Protein AF-A0A806KI22-F1 (afdb_monomer_lite)

pLDDT: mean 74.61, std 25.97, range [28.28, 98.88]

Secondary structure (DSSP, 8-state):
----PPPPBPTTT--B-SSS-SB-TTT--BTTS--HHHHHHHHHHHHS----HHHHSTTTT-----------------------------------PPPPPPPPPP---PPPP---------PPPPPPPPPS-------PPPP--TT--TT-EEEETTEEEEEEEEETTEEEEEESS---B--S-S--SGGGGSTTT-HHHHHIIIIIHHTS-HHHHTTB--EEEEEPPPTTT----EEEEEESSEEPPHHHHHHHH---STTTS--SSS--EE--TTHHHH--BSSSS-B--EEEEEE-SSSSSEEEEE-TTS-EEEEEEETT-SSPBP-EEEEE--

InterPro domains:
  IPR046240 Domain of unknown function DUF6273 [PF19789] (169-337)

Foldseek 3Di:
DPPDDPQDADPPPRHGCRPPDQARPPPRDGNVDDDCVVVVVVVVVVVPPDDDPPPVVVVPPDDDDDDDDDDDDDDDDDDDDDDDDDDDDDDDDDDDDDDDDDDDDDDDDDDDDDDDDDDDDDDDDDDDDDDPDDDDDPPDFDDWDLDDDQQDWTDAQNFIWGFQDAPPSKTKTWGQAFADWDFQAPDQFQVCLAQVNTPVQCCCQDVVLVSGDPVRNVFQDWDFDDAQAQLPQRHGHHPIDTGSKFFAYPVSCCVRQHPPPCSNVPPPDPAQKADDPSQVSQFHHNPPPFTAKEFHNYDANDPTNFGWIQGNSSIGRRNGDRSRDTGYTYIMITMGND

Sequence (338 aa):
MDSDKPTPLCKNCSAGLGGPKVICPKCGYDNAKEPLALVMQIAVALATGVGTIALVLLMLGWSPWPSGGDGPAIAGTPTDTPTDAPSDAPTSNPPTQPTPTPTRPTDNTTPPTDDTTPPTGDPTPTPPTADPSTTPPTGDPTPPPKTAKVGDIIQFGGHNWLVLDVQGGKMLIVTEKLLEARRFTNSQREDMSTWERSGVRRYLNGDFYDSFSEADKARIAETLVTTADNPWSGKSGSPDTTDKIFLLSLEEVVRYFGDSGQLNNRPSSDTWAISDQYNEARMADDGSENSFDWWLRSPSCLSGASAAVVSFNGAINLQGFHASIDGCYIRPALWLDP

Organism: NCBI:txid1181531

Radius of gyration: 33.62 Å; chains: 1; bounding box: 100×109×48 Å

Structure (mmCIF, N/CA/C/O backbone):
data_AF-A0A806KI22-F1
#
_entry.id   AF-A0A806KI22-F1
#
loop_
_atom_site.group_PDB
_atom_site.id
_atom_site.type_symbol
_atom_site.label_atom_id
_atom_site.label_alt_id
_atom_site.label_comp_id
_atom_site.label_asym_id
_atom_site.label_entity_id
_atom_site.label_seq_id
_atom_site.pdbx_PDB_ins_code
_atom_site.Cartn_x
_atom_site.Cartn_y
_atom_site.Cartn_z
_atom_site.occupancy
_atom_site.B_iso_or_equiv
_atom_site.auth_seq_id
_atom_site.auth_comp_id
_atom_site.auth_asym_id
_atom_site.auth_atom_id
_atom_site.pdbx_PDB_model_num
ATOM 1 N N . MET A 1 1 ? 28.583 -49.041 -21.714 1.00 42.69 1 MET A N 1
ATOM 2 C CA . MET A 1 1 ? 27.874 -49.626 -20.561 1.00 42.69 1 MET A CA 1
ATOM 3 C C . MET A 1 1 ? 27.702 -48.499 -19.561 1.00 42.69 1 MET A C 1
ATOM 5 O O . MET A 1 1 ? 28.585 -48.291 -18.749 1.00 42.69 1 MET A O 1
ATOM 9 N N . ASP A 1 2 ? 26.648 -47.696 -19.713 1.00 50.53 2 ASP A N 1
ATOM 10 C CA . ASP A 1 2 ? 26.298 -46.659 -18.733 1.00 50.53 2 ASP A CA 1
ATOM 11 C C . ASP A 1 2 ? 25.266 -47.274 -17.795 1.00 50.53 2 ASP A C 1
ATOM 13 O O . ASP A 1 2 ? 24.076 -47.355 -18.097 1.00 50.53 2 ASP A O 1
ATOM 17 N N . SER A 1 3 ? 25.739 -47.842 -16.698 1.00 52.16 3 SER A N 1
ATOM 18 C CA . SER A 1 3 ? 24.891 -48.454 -15.682 1.00 52.16 3 SER A CA 1
ATOM 19 C C . SER A 1 3 ? 25.508 -48.126 -14.339 1.00 52.16 3 SER A C 1
ATOM 21 O O . SER A 1 3 ? 26.356 -48.868 -13.872 1.00 52.16 3 SER A O 1
ATOM 23 N N . ASP A 1 4 ? 25.176 -46.932 -13.839 1.00 58.19 4 ASP A N 1
ATOM 24 C CA . ASP A 1 4 ? 24.981 -46.626 -12.411 1.00 58.19 4 ASP A CA 1
ATOM 25 C C . ASP A 1 4 ? 24.791 -45.113 -12.196 1.00 58.19 4 ASP A C 1
ATOM 27 O O . ASP A 1 4 ? 25.467 -44.473 -11.392 1.00 58.19 4 ASP A O 1
ATOM 31 N N . LYS A 1 5 ? 23.835 -44.493 -12.908 1.00 62.69 5 LYS A N 1
ATOM 32 C CA . LYS A 1 5 ? 23.268 -43.233 -12.405 1.00 62.69 5 LYS A CA 1
ATOM 33 C C . LYS A 1 5 ? 22.120 -43.573 -11.454 1.00 62.69 5 LYS A C 1
ATOM 35 O O . LYS A 1 5 ? 21.191 -44.263 -11.884 1.00 62.69 5 LYS A O 1
ATOM 40 N N . PRO A 1 6 ? 22.155 -43.099 -10.194 1.00 66.25 6 PRO A N 1
ATOM 41 C CA . PRO A 1 6 ? 21.066 -43.308 -9.252 1.00 66.25 6 PRO A CA 1
ATOM 42 C C . PRO A 1 6 ? 19.750 -42.847 -9.873 1.00 66.25 6 PRO A C 1
ATOM 44 O O . PRO A 1 6 ? 19.658 -41.738 -10.405 1.00 66.25 6 PRO A O 1
ATOM 47 N N . THR A 1 7 ? 18.730 -43.704 -9.832 1.00 75.44 7 THR A N 1
ATOM 48 C CA . THR A 1 7 ? 17.401 -43.313 -10.309 1.00 75.44 7 THR A CA 1
ATOM 49 C C . THR A 1 7 ? 16.857 -42.241 -9.364 1.00 75.44 7 THR A C 1
ATOM 51 O O . THR A 1 7 ? 16.807 -42.489 -8.158 1.00 75.44 7 THR A O 1
ATOM 54 N N . PRO A 1 8 ? 16.446 -41.063 -9.863 1.00 79.94 8 PRO A N 1
ATOM 55 C CA . PRO A 1 8 ? 15.919 -40.013 -9.003 1.00 79.94 8 PRO A CA 1
ATOM 56 C C . PRO A 1 8 ? 14.657 -40.501 -8.276 1.00 79.94 8 PRO A C 1
ATOM 58 O O . PRO A 1 8 ? 13.799 -41.170 -8.864 1.00 79.94 8 PRO A O 1
ATOM 61 N N . LEU A 1 9 ? 14.566 -40.185 -6.983 1.00 86.81 9 LEU A N 1
ATOM 62 C CA . LEU A 1 9 ? 13.455 -40.560 -6.108 1.00 86.81 9 LEU A CA 1
ATOM 63 C C . LEU A 1 9 ? 12.501 -39.380 -5.914 1.00 86.81 9 LEU A C 1
ATOM 65 O O . LEU A 1 9 ? 12.910 -38.221 -5.906 1.00 86.81 9 LEU A O 1
ATOM 69 N N . CYS A 1 10 ? 11.219 -39.680 -5.721 1.00 82.94 10 CYS A N 1
ATOM 70 C CA . CYS A 1 10 ? 10.222 -38.681 -5.362 1.00 82.94 10 CYS A CA 1
ATOM 71 C C . CYS A 1 10 ? 10.487 -38.104 -3.962 1.00 82.94 10 CYS A C 1
ATOM 73 O O . CYS A 1 10 ? 10.521 -38.862 -2.994 1.00 82.94 10 CYS A O 1
ATOM 75 N N . LYS A 1 11 ? 10.548 -36.771 -3.839 1.00 84.56 11 LYS A N 1
ATOM 76 C CA . LYS A 1 11 ? 10.756 -36.046 -2.570 1.00 84.56 11 LYS A CA 1
ATOM 77 C C . LYS A 1 11 ? 9.647 -36.270 -1.521 1.00 84.56 11 LYS A C 1
ATOM 79 O O . LYS A 1 11 ? 9.891 -36.042 -0.346 1.00 84.56 11 LYS A O 1
ATOM 84 N N . ASN A 1 12 ? 8.449 -36.713 -1.920 1.00 85.56 12 ASN A N 1
ATOM 85 C CA . ASN A 1 12 ? 7.313 -36.923 -1.007 1.00 85.56 12 ASN A CA 1
ATOM 86 C C . ASN A 1 12 ? 7.125 -38.388 -0.567 1.00 85.56 12 ASN A C 1
ATOM 88 O O . ASN A 1 12 ? 6.812 -38.655 0.585 1.00 85.56 12 ASN A O 1
ATOM 92 N N . CYS A 1 13 ? 7.287 -39.359 -1.475 1.00 87.50 13 CYS A N 1
ATOM 93 C CA . CYS A 1 13 ? 6.981 -40.773 -1.182 1.00 87.50 13 CYS A CA 1
ATOM 94 C C . CYS A 1 13 ? 8.132 -41.751 -1.456 1.00 87.50 13 CYS A C 1
ATOM 96 O O . CYS A 1 13 ? 7.930 -42.965 -1.390 1.00 87.50 13 CYS A O 1
ATOM 98 N N . SER A 1 14 ? 9.307 -41.237 -1.827 1.00 88.19 14 SER A N 1
ATOM 99 C CA . SER A 1 14 ? 10.532 -42.001 -2.102 1.00 88.19 14 SER A CA 1
ATOM 100 C C . SER A 1 14 ? 10.423 -43.050 -3.216 1.00 88.19 14 SER A C 1
ATOM 102 O O . SER A 1 14 ? 11.305 -43.889 -3.370 1.00 88.19 14 SER A O 1
ATOM 104 N N . ALA A 1 15 ? 9.362 -43.019 -4.029 1.00 87.06 15 ALA A N 1
ATOM 105 C CA . ALA A 1 15 ? 9.229 -43.891 -5.193 1.00 87.06 15 ALA A CA 1
ATOM 106 C C . ALA A 1 15 ? 10.199 -43.478 -6.313 1.00 87.06 15 ALA A C 1
ATOM 108 O O . ALA A 1 15 ? 10.398 -42.285 -6.550 1.00 87.06 15 ALA A O 1
ATOM 109 N N . GLY A 1 16 ? 10.759 -44.454 -7.033 1.00 85.50 16 GLY A N 1
ATOM 110 C CA . GLY A 1 16 ? 11.626 -44.198 -8.186 1.00 85.50 16 GLY A CA 1
ATOM 111 C C . GLY A 1 16 ? 10.872 -43.544 -9.346 1.00 85.50 16 GLY A C 1
ATOM 112 O O . GLY A 1 16 ? 9.790 -43.993 -9.725 1.00 85.50 16 GLY A O 1
ATOM 113 N N . LEU A 1 17 ? 11.443 -42.484 -9.920 1.00 80.88 17 LEU A N 1
ATOM 114 C CA . LEU A 1 17 ? 10.814 -41.689 -10.983 1.00 80.88 17 LEU A CA 1
ATOM 115 C C . LEU A 1 17 ? 11.062 -42.249 -12.395 1.00 80.88 17 LEU A C 1
ATOM 117 O O . LEU A 1 17 ? 10.421 -41.814 -13.351 1.00 80.88 17 LEU A O 1
ATOM 121 N N . GLY A 1 18 ? 11.948 -43.243 -12.533 1.00 75.06 18 GLY A N 1
ATOM 122 C CA . GLY A 1 18 ? 12.185 -43.961 -13.791 1.00 75.06 18 GLY A CA 1
ATOM 123 C C . GLY A 1 18 ? 12.717 -43.083 -14.932 1.00 75.06 18 GLY A C 1
ATOM 124 O O . GLY A 1 18 ? 12.420 -43.355 -16.092 1.00 75.06 18 GLY A O 1
ATOM 125 N N . GLY A 1 19 ? 13.441 -42.005 -14.611 1.00 72.69 19 GLY A N 1
ATOM 126 C CA . GLY A 1 19 ? 13.968 -41.029 -15.572 1.00 72.69 19 GLY A CA 1
ATOM 127 C C . GLY A 1 19 ? 13.858 -39.588 -15.053 1.00 72.69 19 GLY A C 1
ATOM 128 O O . GLY A 1 19 ? 13.569 -39.395 -13.872 1.00 72.69 19 GLY A O 1
ATOM 129 N N . PRO A 1 20 ? 14.042 -38.562 -15.906 1.00 69.44 20 PRO A N 1
ATOM 130 C CA . PRO A 1 20 ? 13.980 -37.143 -15.530 1.00 69.44 20 PRO A CA 1
ATOM 131 C C . PRO A 1 20 ? 12.534 -36.646 -15.338 1.00 69.44 20 PRO A C 1
ATOM 133 O O . PRO A 1 20 ? 12.183 -35.533 -15.724 1.00 69.44 20 PRO A O 1
ATOM 136 N N . LYS A 1 21 ? 11.647 -37.491 -14.801 1.00 72.94 21 LYS A N 1
ATOM 137 C CA . LYS A 1 21 ? 10.250 -37.121 -14.580 1.00 72.94 21 LYS A CA 1
ATOM 138 C C . LYS A 1 21 ? 10.147 -36.200 -13.379 1.00 72.94 21 LYS A C 1
ATOM 140 O O . LYS A 1 21 ? 10.662 -36.500 -12.308 1.00 72.94 21 LYS A O 1
ATOM 145 N N . VAL A 1 22 ? 9.415 -35.114 -13.569 1.00 76.56 22 VAL A N 1
ATOM 146 C CA . VAL A 1 22 ? 9.192 -34.112 -12.533 1.00 76.56 22 VAL A CA 1
ATOM 147 C C . VAL A 1 22 ? 7.986 -34.490 -11.667 1.00 76.56 22 VAL A C 1
ATOM 149 O O . VAL A 1 22 ? 8.046 -34.402 -10.447 1.00 76.56 22 VAL A O 1
ATOM 152 N N . ILE A 1 23 ? 6.921 -35.028 -12.264 1.00 85.81 23 ILE A N 1
ATOM 153 C CA . ILE A 1 23 ? 5.712 -35.445 -11.539 1.00 85.81 23 ILE A CA 1
ATOM 154 C C . ILE A 1 23 ? 5.813 -36.929 -11.168 1.00 85.81 23 ILE A C 1
ATOM 156 O O . ILE A 1 23 ? 6.063 -37.785 -12.022 1.00 85.81 23 ILE A O 1
ATOM 160 N N . CYS A 1 24 ? 5.606 -37.248 -9.890 1.00 84.06 24 CYS A N 1
ATOM 161 C CA . CYS A 1 24 ? 5.647 -38.616 -9.393 1.00 84.06 24 CYS A CA 1
ATOM 162 C C . CYS A 1 24 ? 4.439 -39.425 -9.897 1.00 84.06 24 CYS A C 1
ATOM 164 O O . CYS A 1 24 ? 3.304 -39.076 -9.574 1.00 84.06 24 CYS A O 1
ATOM 166 N N . PRO A 1 25 ? 4.643 -40.562 -10.586 1.00 81.50 25 PRO A N 1
ATOM 167 C CA . PRO A 1 25 ? 3.538 -41.382 -11.082 1.00 81.50 25 PRO A CA 1
ATOM 168 C C . PRO A 1 25 ? 2.782 -42.125 -9.970 1.00 81.50 25 PRO A C 1
ATOM 170 O O . PRO A 1 25 ? 1.683 -42.611 -10.207 1.00 81.50 25 PRO A O 1
ATOM 173 N N . LYS A 1 26 ? 3.361 -42.237 -8.765 1.00 86.75 26 LYS A N 1
ATOM 174 C CA . LYS A 1 26 ? 2.748 -42.947 -7.634 1.00 86.75 26 LYS A CA 1
ATOM 175 C C . LYS A 1 26 ? 1.824 -42.056 -6.802 1.00 86.75 26 LYS A C 1
ATOM 177 O O . LYS A 1 26 ? 0.779 -42.521 -6.369 1.00 86.75 26 LYS A O 1
ATOM 182 N N . CYS A 1 27 ? 2.220 -40.809 -6.541 1.00 85.56 27 CYS A N 1
ATOM 183 C CA . CYS A 1 27 ? 1.479 -39.909 -5.647 1.00 85.56 27 CYS A CA 1
ATOM 184 C C . CYS A 1 27 ? 1.114 -38.552 -6.265 1.00 85.56 27 CYS A C 1
ATOM 186 O O . CYS A 1 27 ? 0.545 -37.716 -5.575 1.00 85.56 27 CYS A O 1
ATOM 188 N N . GLY A 1 28 ? 1.466 -38.299 -7.530 1.00 83.12 28 GLY A N 1
ATOM 189 C CA . GLY A 1 28 ? 1.173 -37.038 -8.222 1.00 83.12 28 GLY A CA 1
ATOM 190 C C . GLY A 1 28 ? 2.021 -35.839 -7.782 1.00 83.12 28 GLY A C 1
ATOM 191 O O . GLY A 1 28 ? 1.821 -34.743 -8.291 1.00 83.12 28 GLY A O 1
ATOM 192 N N . TYR A 1 29 ? 2.973 -36.024 -6.860 1.00 79.69 29 TYR A N 1
ATOM 193 C CA . TYR A 1 29 ? 3.818 -34.944 -6.346 1.00 79.69 29 TYR A CA 1
ATOM 194 C C . TYR A 1 29 ? 4.756 -34.376 -7.423 1.00 79.69 29 TYR A C 1
ATOM 196 O O . TYR A 1 29 ? 5.505 -35.130 -8.050 1.00 79.69 29 TYR A O 1
ATOM 204 N N . ASP A 1 30 ? 4.742 -33.056 -7.597 1.00 85.94 30 ASP A N 1
ATOM 205 C CA . ASP A 1 30 ? 5.614 -32.321 -8.516 1.00 85.94 30 ASP A CA 1
ATOM 206 C C . ASP A 1 30 ? 6.966 -32.006 -7.853 1.00 85.94 30 ASP A C 1
ATOM 208 O O . ASP A 1 30 ? 7.065 -31.167 -6.962 1.00 85.94 30 ASP A O 1
ATOM 212 N N . ASN A 1 31 ? 8.026 -32.688 -8.285 1.00 77.75 31 ASN A N 1
ATOM 213 C CA . ASN A 1 31 ? 9.376 -32.567 -7.735 1.00 77.75 31 ASN A CA 1
ATOM 214 C C . ASN A 1 31 ? 10.113 -31.287 -8.171 1.00 77.75 31 ASN A C 1
ATOM 216 O O . ASN A 1 31 ? 11.174 -31.016 -7.606 1.00 77.75 31 ASN A O 1
ATOM 220 N N . ALA A 1 32 ? 9.576 -30.505 -9.121 1.00 78.00 32 ALA A N 1
ATOM 221 C CA . ALA A 1 32 ? 10.085 -29.163 -9.437 1.00 78.00 32 ALA A CA 1
ATOM 222 C C . ALA A 1 32 ? 9.531 -28.090 -8.499 1.00 78.00 32 ALA A C 1
ATOM 224 O O . ALA A 1 32 ? 10.100 -27.005 -8.412 1.00 78.00 32 ALA A O 1
ATOM 225 N N . LYS A 1 33 ? 8.444 -28.382 -7.781 1.00 67.50 33 LYS A N 1
ATOM 226 C CA . LYS A 1 33 ? 7.914 -27.492 -6.754 1.00 67.50 33 LYS A CA 1
ATOM 227 C C . LYS A 1 33 ? 8.626 -27.817 -5.443 1.00 67.50 33 LYS A C 1
ATOM 229 O O . LYS A 1 33 ? 8.409 -28.870 -4.839 1.00 67.50 33 LYS A O 1
ATOM 234 N N . GLU A 1 34 ? 9.540 -26.942 -5.034 1.00 57.12 34 GLU A N 1
ATOM 235 C CA . GLU A 1 34 ? 10.112 -26.961 -3.684 1.00 57.12 34 GLU A CA 1
ATOM 236 C C . GLU A 1 34 ? 8.954 -26.910 -2.666 1.00 57.12 34 GLU A C 1
ATOM 238 O O . GLU A 1 34 ? 8.121 -26.000 -2.737 1.00 57.12 34 GLU A O 1
ATOM 243 N N . PRO A 1 35 ? 8.825 -27.881 -1.743 1.00 50.41 35 PRO A N 1
ATOM 244 C CA . PRO A 1 35 ? 7.756 -27.838 -0.764 1.00 50.41 35 PRO A CA 1
ATOM 245 C C . PRO A 1 35 ? 8.099 -26.786 0.294 1.00 50.41 35 PRO A C 1
ATOM 247 O O . PRO A 1 35 ? 9.045 -26.959 1.065 1.00 50.41 35 PRO A O 1
ATOM 250 N N . LEU A 1 36 ? 7.266 -25.744 0.403 1.00 51.38 36 LEU A N 1
ATOM 251 C CA . LEU A 1 36 ? 7.277 -24.757 1.499 1.00 51.38 36 LEU A CA 1
ATOM 252 C C . LEU A 1 36 ? 7.360 -25.395 2.907 1.00 51.38 36 LEU A C 1
ATOM 254 O O . LEU A 1 36 ? 7.752 -24.737 3.868 1.00 51.38 36 LEU A O 1
ATOM 258 N N . ALA A 1 37 ? 7.022 -26.681 3.039 1.00 46.62 37 ALA A N 1
ATOM 259 C CA . ALA A 1 37 ? 7.081 -27.435 4.285 1.00 46.62 37 ALA A CA 1
ATOM 260 C C . ALA A 1 37 ? 8.497 -27.553 4.888 1.00 46.62 37 ALA A C 1
ATOM 262 O O . ALA A 1 37 ? 8.616 -27.619 6.111 1.00 46.62 37 ALA A O 1
ATOM 263 N N . LEU A 1 38 ? 9.568 -27.544 4.081 1.00 42.34 38 LEU A N 1
ATOM 264 C CA . LEU A 1 38 ? 10.939 -27.648 4.609 1.00 42.34 38 LEU A CA 1
ATOM 265 C C . LEU A 1 38 ? 11.422 -26.321 5.219 1.00 42.34 38 LEU A C 1
ATOM 267 O O . LEU A 1 38 ? 12.058 -26.316 6.272 1.00 42.34 38 LEU A O 1
ATOM 271 N N . VAL A 1 39 ? 11.043 -25.193 4.610 1.00 47.97 39 VAL A N 1
ATOM 272 C CA . VAL A 1 39 ? 11.327 -23.844 5.133 1.00 47.97 39 VAL A CA 1
ATOM 273 C C . VAL A 1 39 ? 10.611 -23.627 6.473 1.00 47.97 39 VAL A C 1
ATOM 275 O O . VAL A 1 39 ? 11.162 -23.022 7.391 1.00 47.97 39 VAL A O 1
ATOM 278 N N . MET A 1 40 ? 9.419 -24.211 6.633 1.00 43.25 40 MET A N 1
ATOM 279 C CA . MET A 1 40 ? 8.633 -24.106 7.863 1.00 43.25 40 MET A CA 1
ATOM 280 C C . MET A 1 40 ? 9.240 -24.887 9.041 1.00 43.25 40 MET A C 1
ATOM 282 O O . MET A 1 40 ? 9.202 -24.404 10.170 1.00 43.25 40 MET A O 1
ATOM 286 N N . GLN A 1 41 ? 9.857 -26.052 8.808 1.00 41.62 41 GLN A N 1
ATOM 287 C CA . GLN A 1 41 ? 10.518 -26.807 9.887 1.00 41.62 41 GLN A CA 1
ATOM 288 C C . GLN A 1 41 ? 11.796 -26.122 10.392 1.00 41.62 41 GLN A C 1
ATOM 290 O O . GLN A 1 41 ? 12.092 -26.183 11.585 1.00 41.62 41 GLN A O 1
ATOM 295 N N . ILE A 1 42 ? 12.513 -25.411 9.514 1.00 42.38 42 ILE A N 1
ATOM 296 C CA . ILE A 1 42 ? 13.686 -24.611 9.892 1.00 42.38 42 ILE A CA 1
ATOM 297 C C . ILE A 1 42 ? 13.259 -23.396 10.733 1.00 42.38 42 ILE A C 1
ATOM 299 O O . ILE A 1 42 ? 13.885 -23.106 11.751 1.00 42.38 42 ILE A O 1
ATOM 303 N N . ALA A 1 43 ? 12.151 -22.737 10.377 1.00 44.38 43 ALA A N 1
ATOM 304 C CA . ALA A 1 43 ? 11.616 -21.610 11.144 1.00 44.38 43 ALA A CA 1
ATOM 305 C C . ALA A 1 43 ? 11.116 -22.019 12.546 1.00 44.38 43 ALA A C 1
ATOM 307 O O . ALA A 1 43 ? 11.354 -21.305 13.519 1.00 44.38 43 ALA A O 1
ATOM 308 N N . VAL A 1 44 ? 10.486 -23.195 12.679 1.00 42.62 44 VAL A N 1
ATOM 309 C CA . VAL A 1 44 ? 10.011 -23.711 13.979 1.00 42.62 44 VAL A CA 1
ATOM 310 C C . VAL A 1 44 ? 11.175 -24.088 14.903 1.00 42.62 44 VAL A C 1
ATOM 312 O O . VAL A 1 44 ? 11.126 -23.780 16.092 1.00 42.62 44 VAL A O 1
ATOM 315 N N . ALA A 1 45 ? 12.254 -24.677 14.376 1.00 40.53 45 ALA A N 1
ATOM 316 C CA . ALA A 1 45 ? 13.431 -25.024 15.177 1.00 40.53 45 ALA A CA 1
ATOM 317 C C . ALA A 1 45 ? 14.185 -23.788 15.714 1.00 40.53 45 ALA A C 1
ATOM 319 O O . ALA A 1 45 ? 14.742 -23.836 16.812 1.00 40.53 45 ALA A O 1
ATOM 320 N N . LEU A 1 46 ? 14.166 -22.671 14.976 1.00 48.38 46 LEU A N 1
ATOM 321 C CA . LEU A 1 46 ? 14.755 -21.397 15.408 1.00 48.38 46 LEU A CA 1
ATOM 322 C C . LEU A 1 46 ? 13.898 -20.671 16.460 1.00 48.38 46 LEU A C 1
ATOM 324 O O . LEU A 1 46 ? 14.443 -19.947 17.289 1.00 48.38 46 LEU A O 1
ATOM 328 N N . ALA A 1 47 ? 12.582 -20.905 16.479 1.00 44.28 47 ALA A N 1
ATOM 329 C CA . ALA A 1 47 ? 11.659 -20.252 17.408 1.00 44.28 47 ALA A CA 1
ATOM 330 C C . ALA A 1 47 ? 11.596 -20.905 18.804 1.00 44.28 47 ALA A C 1
ATOM 332 O O . ALA A 1 47 ? 11.216 -20.238 19.764 1.00 44.28 47 ALA A O 1
ATOM 333 N N . THR A 1 48 ? 11.964 -22.185 18.955 1.00 44.69 48 THR A N 1
ATOM 334 C CA . THR A 1 48 ? 11.804 -22.898 20.240 1.00 44.69 48 THR A CA 1
ATOM 335 C C . THR A 1 48 ? 13.062 -22.999 21.098 1.00 44.69 48 THR A C 1
ATOM 337 O O . THR A 1 48 ? 12.964 -23.471 22.225 1.00 44.69 48 THR A O 1
ATOM 340 N N . GLY A 1 49 ? 14.236 -22.568 20.622 1.00 47.81 49 GLY A N 1
ATOM 341 C CA . GLY A 1 49 ? 15.428 -22.436 21.474 1.00 47.81 49 GLY A CA 1
ATOM 342 C C . GLY A 1 49 ? 15.825 -23.700 22.254 1.00 47.81 49 GLY A C 1
ATOM 343 O O . GLY A 1 49 ? 16.353 -23.591 23.359 1.00 47.81 49 GLY A O 1
ATOM 344 N N . VAL A 1 50 ? 15.577 -24.900 21.715 1.00 42.03 50 VAL A N 1
ATOM 345 C CA . VAL A 1 50 ? 16.013 -26.161 22.337 1.00 42.03 50 VAL A CA 1
ATOM 346 C C . VAL A 1 50 ? 17.129 -26.752 21.489 1.00 42.03 50 VAL A C 1
ATOM 348 O O . VAL A 1 50 ? 16.950 -27.057 20.312 1.00 42.03 50 VAL A O 1
ATOM 351 N N . GLY A 1 51 ? 18.314 -26.835 22.089 1.00 49.41 51 GLY A N 1
ATOM 352 C CA . GLY A 1 51 ? 19.562 -27.129 21.404 1.00 49.41 51 GLY A CA 1
ATOM 353 C C . GLY A 1 51 ? 19.544 -28.424 20.599 1.00 49.41 51 GLY A C 1
ATOM 354 O O . GLY A 1 51 ? 19.217 -29.478 21.121 1.00 49.41 51 GLY A O 1
ATOM 355 N N . THR A 1 52 ? 19.988 -28.338 19.348 1.00 43.56 52 THR A N 1
ATOM 356 C CA . THR A 1 52 ? 20.803 -29.361 18.672 1.00 43.56 52 THR A CA 1
ATOM 357 C C . THR A 1 52 ? 21.457 -28.749 17.426 1.00 43.56 52 THR A C 1
ATOM 359 O O . THR A 1 52 ? 21.169 -29.106 16.289 1.00 43.56 52 THR A O 1
ATOM 362 N N . ILE A 1 53 ? 22.444 -27.869 17.633 1.00 41.25 53 ILE A N 1
ATOM 363 C CA . ILE A 1 53 ? 23.410 -27.500 16.571 1.00 41.25 53 ILE A CA 1
ATOM 364 C C . ILE A 1 53 ? 24.184 -28.749 16.069 1.00 41.25 53 ILE A C 1
ATOM 366 O O . ILE A 1 53 ? 24.762 -28.746 14.987 1.00 41.25 53 ILE A O 1
ATOM 370 N N . ALA A 1 54 ? 24.114 -29.872 16.792 1.00 38.72 54 ALA A N 1
ATOM 371 C CA . ALA A 1 54 ? 24.753 -31.134 16.430 1.00 38.72 54 ALA A CA 1
ATOM 372 C C . ALA A 1 54 ? 24.021 -31.981 15.361 1.00 38.72 54 ALA A C 1
ATOM 374 O O . ALA A 1 54 ? 24.638 -32.905 14.837 1.00 38.72 54 ALA A O 1
ATOM 375 N N . LEU A 1 55 ? 22.759 -31.699 14.994 1.00 39.97 55 LEU A N 1
ATOM 376 C CA . LEU A 1 55 ? 22.052 -32.498 13.969 1.00 39.97 55 LEU A CA 1
ATOM 377 C C . LEU A 1 55 ? 22.137 -31.898 12.551 1.00 39.97 55 LEU A C 1
ATOM 379 O O . LEU A 1 55 ? 21.969 -32.612 11.566 1.00 39.97 55 LEU A O 1
ATOM 383 N N . VAL A 1 56 ? 22.459 -30.607 12.426 1.00 43.06 56 VAL A N 1
ATOM 384 C CA . VAL A 1 56 ? 22.531 -29.906 11.127 1.00 43.06 56 VAL A CA 1
ATOM 385 C C . VAL A 1 56 ? 23.868 -30.148 10.408 1.00 43.06 56 VAL A C 1
ATOM 387 O O . VAL A 1 56 ? 23.923 -30.134 9.181 1.00 43.06 56 VAL A O 1
ATOM 390 N N . LEU A 1 57 ? 24.940 -30.475 11.137 1.00 37.34 57 LEU A N 1
ATOM 391 C CA . LEU A 1 57 ? 26.269 -30.707 10.549 1.00 37.34 57 LEU A CA 1
ATOM 392 C C . LEU A 1 57 ? 26.484 -32.129 9.993 1.00 37.34 57 LEU A C 1
ATOM 394 O O . LEU A 1 57 ? 27.379 -32.330 9.179 1.00 37.34 57 LEU A O 1
ATOM 398 N N . LEU A 1 58 ? 25.639 -33.107 10.344 1.00 38.72 58 LEU A N 1
ATOM 399 C CA . LEU A 1 58 ? 25.717 -34.474 9.797 1.00 38.72 58 LEU A CA 1
ATOM 400 C C . LEU A 1 58 ? 24.995 -34.645 8.447 1.00 38.72 58 LEU A C 1
ATOM 402 O O . LEU A 1 58 ? 25.248 -35.619 7.744 1.00 38.72 58 LEU A O 1
ATOM 406 N N . MET A 1 59 ? 24.146 -33.693 8.048 1.00 40.81 59 MET A N 1
ATOM 407 C CA . MET A 1 59 ? 23.388 -33.739 6.784 1.00 40.81 59 MET A CA 1
ATOM 408 C C . MET A 1 59 ? 24.089 -33.028 5.611 1.00 40.81 59 MET A C 1
ATOM 410 O O . MET A 1 59 ? 23.631 -33.139 4.478 1.00 40.81 59 MET A O 1
ATOM 414 N N . LEU A 1 60 ? 25.202 -32.324 5.854 1.00 41.91 60 LEU A N 1
ATOM 415 C CA . LEU A 1 60 ? 25.963 -31.593 4.824 1.00 41.91 60 LEU A CA 1
ATOM 416 C C . LEU A 1 60 ? 27.355 -32.183 4.532 1.00 41.91 60 LEU A C 1
ATOM 418 O O . LEU A 1 60 ? 28.143 -31.577 3.813 1.00 41.91 60 LEU A O 1
ATOM 422 N N . GLY A 1 61 ? 27.663 -33.382 5.037 1.00 36.25 61 GLY A N 1
ATOM 423 C CA . GLY A 1 61 ? 28.822 -34.161 4.584 1.00 36.25 61 GLY A CA 1
ATOM 424 C C . GLY A 1 61 ? 30.203 -33.553 4.863 1.00 36.25 61 GLY A C 1
ATOM 425 O O . GLY A 1 61 ? 31.176 -33.967 4.238 1.00 36.25 61 GLY A O 1
ATOM 426 N N . TRP A 1 62 ? 30.324 -32.600 5.787 1.00 32.00 62 TRP A N 1
ATOM 427 C CA . TRP A 1 62 ? 31.617 -32.050 6.201 1.00 32.00 62 TRP A CA 1
ATOM 428 C C . TRP A 1 62 ? 32.005 -32.588 7.578 1.00 32.00 62 TRP A C 1
ATOM 430 O O . TRP A 1 62 ? 31.435 -32.211 8.598 1.00 32.00 62 TRP A O 1
ATOM 440 N N . SER A 1 63 ? 32.985 -33.492 7.605 1.00 33.03 63 SER A N 1
ATOM 441 C CA . SER A 1 63 ? 33.619 -33.955 8.842 1.00 33.03 63 SER A CA 1
ATOM 442 C C . SER A 1 63 ? 34.687 -32.959 9.293 1.00 33.03 63 SER A C 1
ATOM 444 O O . SER A 1 63 ? 35.548 -32.604 8.485 1.00 33.03 63 SER A O 1
ATOM 446 N N . PRO A 1 64 ? 34.707 -32.547 10.570 1.00 38.91 64 PRO A N 1
ATOM 447 C CA . PRO A 1 64 ? 35.822 -31.798 11.113 1.00 38.91 64 PRO A CA 1
ATOM 448 C C . PRO A 1 64 ? 36.674 -32.728 12.012 1.00 38.91 64 PRO A C 1
ATOM 450 O O . PRO A 1 64 ? 36.114 -33.507 12.779 1.00 38.91 64 PRO A O 1
ATOM 453 N N . TRP A 1 65 ? 38.005 -32.557 11.961 1.00 39.16 65 TRP A N 1
ATOM 454 C CA . TRP A 1 65 ? 39.068 -32.932 12.933 1.00 39.16 65 TRP A CA 1
ATOM 455 C C . TRP A 1 65 ? 40.194 -33.870 12.429 1.00 39.16 65 TRP A C 1
ATOM 457 O O . TRP A 1 65 ? 39.991 -34.647 11.499 1.00 39.16 65 TRP A O 1
ATOM 467 N N . PRO A 1 66 ? 41.429 -33.704 12.966 1.00 48.47 66 PRO A N 1
ATOM 468 C CA . PRO A 1 66 ? 42.675 -33.764 12.201 1.00 48.47 66 PRO A CA 1
ATOM 469 C C . PRO A 1 66 ? 43.453 -35.075 12.379 1.00 48.47 66 PRO A C 1
ATOM 471 O O . PRO A 1 66 ? 43.314 -35.772 13.378 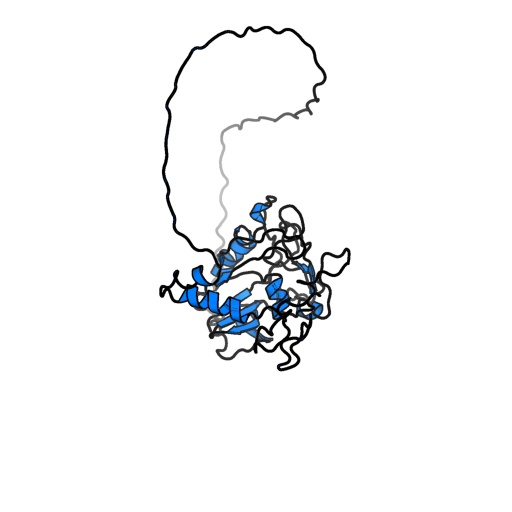1.00 48.47 66 PRO A O 1
ATOM 474 N N . SER A 1 67 ? 44.348 -35.365 11.434 1.00 37.19 67 SER A N 1
ATOM 475 C CA . SER A 1 67 ? 45.416 -36.361 11.591 1.00 37.19 67 SER A CA 1
ATOM 476 C C . SER A 1 67 ? 46.757 -35.675 11.336 1.00 37.19 67 SER A C 1
ATOM 478 O O . SER A 1 67 ? 46.981 -35.145 10.249 1.00 37.19 67 SER A O 1
ATOM 480 N N . GLY A 1 68 ? 47.603 -35.622 12.366 1.00 31.97 68 GLY A N 1
ATOM 481 C CA . GLY A 1 68 ? 48.964 -35.085 12.309 1.00 31.97 68 GLY A CA 1
ATOM 482 C C . GLY A 1 68 ? 49.985 -36.061 11.714 1.00 31.97 68 GLY A C 1
ATOM 483 O O . GLY A 1 68 ? 49.675 -37.226 11.471 1.00 31.97 68 GLY A O 1
ATOM 484 N N . GLY A 1 69 ? 51.211 -35.563 11.524 1.00 28.28 69 GLY A N 1
ATOM 485 C CA . GLY A 1 69 ? 52.388 -36.364 11.181 1.00 28.28 69 GLY A CA 1
ATOM 486 C C . GLY A 1 69 ? 53.592 -35.538 10.703 1.00 28.28 69 GLY A C 1
ATOM 487 O O . GLY A 1 69 ? 53.811 -35.417 9.506 1.00 28.28 69 GLY A O 1
ATOM 488 N N . ASP A 1 70 ? 54.320 -34.956 11.660 1.00 31.91 70 ASP A N 1
ATOM 489 C CA . ASP A 1 70 ? 55.792 -34.907 11.805 1.00 31.91 70 ASP A CA 1
ATOM 490 C C . ASP A 1 70 ? 56.746 -34.516 10.641 1.00 31.91 70 ASP A C 1
ATOM 492 O O . ASP A 1 70 ? 57.209 -35.361 9.883 1.00 31.91 70 ASP A O 1
ATOM 496 N N . GLY A 1 71 ? 57.186 -33.242 10.675 1.00 30.77 71 GLY A N 1
ATOM 497 C CA . GLY A 1 71 ? 58.597 -32.775 10.767 1.00 30.77 71 GLY A CA 1
ATOM 498 C C . GLY A 1 71 ? 59.550 -32.817 9.544 1.00 30.77 71 GLY A C 1
ATOM 499 O O . GLY A 1 71 ? 59.253 -33.460 8.545 1.00 30.77 71 GLY A O 1
ATOM 500 N N . PRO A 1 72 ? 60.760 -32.200 9.620 1.00 43.84 72 PRO A N 1
ATOM 501 C CA . PRO A 1 72 ? 61.246 -31.179 10.556 1.00 43.84 72 PRO A CA 1
ATOM 502 C C . PRO A 1 72 ? 61.748 -29.879 9.876 1.00 43.84 72 PRO A C 1
ATOM 504 O O . PRO A 1 72 ? 61.954 -29.786 8.668 1.00 43.84 72 PRO A O 1
ATOM 507 N N . ALA A 1 73 ? 61.973 -28.870 10.719 1.00 30.39 73 ALA A N 1
ATOM 508 C CA . ALA A 1 73 ? 62.556 -27.572 10.404 1.00 30.39 73 ALA A CA 1
ATOM 509 C C . ALA A 1 73 ? 64.075 -27.629 10.154 1.00 30.39 73 ALA A C 1
ATOM 511 O O . ALA A 1 73 ? 64.791 -28.377 10.817 1.00 30.39 73 ALA A O 1
ATOM 512 N N . ILE A 1 74 ? 64.567 -26.729 9.299 1.00 34.47 74 ILE A N 1
ATOM 513 C CA . ILE A 1 74 ? 65.949 -26.236 9.329 1.00 34.47 74 ILE A CA 1
ATOM 514 C C . ILE A 1 74 ? 65.949 -24.714 9.185 1.00 34.47 74 ILE A C 1
ATOM 516 O O . ILE A 1 74 ? 65.342 -24.146 8.280 1.00 34.47 74 ILE A O 1
ATOM 520 N N . ALA A 1 75 ? 66.607 -24.082 10.153 1.00 31.70 75 ALA A N 1
ATOM 521 C CA . ALA A 1 75 ? 66.832 -22.655 10.282 1.00 31.70 75 ALA A CA 1
ATOM 522 C C . ALA A 1 75 ? 67.968 -22.173 9.366 1.00 31.70 75 ALA A C 1
ATOM 524 O O . ALA A 1 75 ? 68.920 -22.908 9.109 1.00 31.70 75 ALA A O 1
ATOM 525 N N . GLY A 1 76 ? 67.895 -20.907 8.953 1.00 28.47 76 GLY A N 1
ATOM 526 C CA . GLY A 1 76 ? 68.982 -20.199 8.279 1.00 28.47 76 GLY A CA 1
ATOM 527 C C . GLY A 1 76 ? 68.599 -18.763 7.912 1.00 28.47 76 GLY A C 1
ATOM 528 O O . GLY A 1 76 ? 68.058 -18.513 6.845 1.00 28.47 76 GLY A O 1
ATOM 529 N N . THR A 1 77 ? 68.883 -17.822 8.806 1.00 30.17 77 THR A N 1
ATOM 530 C CA . THR A 1 77 ? 69.110 -16.384 8.530 1.00 30.17 77 THR A CA 1
ATOM 531 C C . THR A 1 77 ? 70.626 -16.121 8.569 1.00 30.17 77 THR A C 1
ATOM 533 O O . THR A 1 77 ? 71.337 -16.984 9.091 1.00 30.17 77 THR A O 1
ATOM 536 N N . PRO A 1 78 ? 71.151 -14.906 8.305 1.00 49.97 78 PRO A N 1
ATOM 537 C CA . PRO A 1 78 ? 70.796 -13.833 7.351 1.00 49.97 78 PRO A CA 1
ATOM 538 C C . PRO A 1 78 ? 72.046 -13.329 6.572 1.00 49.97 78 PRO A C 1
ATOM 540 O O . PRO A 1 78 ? 73.164 -13.587 7.012 1.00 49.97 78 PRO A O 1
ATOM 543 N N . THR A 1 79 ? 71.916 -12.534 5.496 1.00 29.81 79 THR A N 1
ATOM 544 C CA . THR A 1 79 ? 73.003 -11.610 5.072 1.00 29.81 79 THR A CA 1
ATOM 545 C C . THR A 1 79 ? 72.493 -10.432 4.214 1.00 29.81 79 THR A C 1
ATOM 547 O O . THR A 1 79 ? 71.983 -10.633 3.118 1.00 29.81 79 THR A O 1
ATOM 550 N N . ASP A 1 80 ? 72.633 -9.236 4.793 1.00 30.58 80 ASP A N 1
ATOM 551 C CA . ASP A 1 80 ? 73.047 -7.919 4.271 1.00 30.58 80 ASP A CA 1
ATOM 552 C C . ASP A 1 80 ? 72.331 -7.164 3.116 1.00 30.58 80 ASP A C 1
ATOM 554 O O . ASP A 1 80 ? 72.304 -7.551 1.951 1.00 30.58 80 ASP A O 1
ATOM 558 N N . THR A 1 81 ? 71.848 -5.976 3.512 1.00 31.83 81 THR A N 1
ATOM 559 C CA . THR A 1 81 ? 71.649 -4.671 2.827 1.00 31.83 81 THR A CA 1
ATOM 560 C C . THR A 1 81 ? 72.940 -4.136 2.147 1.00 31.83 81 THR A C 1
ATOM 562 O O . THR A 1 81 ? 73.985 -4.758 2.326 1.00 31.83 81 THR A O 1
ATOM 565 N N . PRO A 1 82 ? 73.001 -2.921 1.531 1.00 52.84 82 PRO A N 1
ATOM 566 C CA . PRO A 1 82 ? 71.981 -1.965 1.042 1.00 52.84 82 PRO A CA 1
ATOM 567 C C . PRO A 1 82 ? 72.288 -1.435 -0.393 1.00 52.84 82 PRO A C 1
ATOM 569 O O . PRO A 1 82 ? 73.215 -1.917 -1.041 1.00 52.84 82 PRO A O 1
ATOM 572 N N . THR A 1 83 ? 71.540 -0.420 -0.876 1.00 31.83 83 THR A N 1
ATOM 573 C CA . THR A 1 83 ? 72.097 0.881 -1.358 1.00 31.83 83 THR A CA 1
ATOM 574 C C . THR A 1 83 ? 71.324 1.529 -2.532 1.00 31.83 83 THR A C 1
ATOM 576 O O . THR A 1 83 ? 71.231 0.985 -3.627 1.00 31.83 83 THR A O 1
ATOM 579 N N . ASP A 1 84 ? 70.836 2.736 -2.220 1.00 33.16 84 ASP A N 1
ATOM 580 C CA . ASP A 1 84 ? 70.670 3.983 -2.986 1.00 33.16 84 ASP A CA 1
ATOM 581 C C . ASP A 1 84 ? 69.647 4.200 -4.121 1.00 33.16 84 ASP A C 1
ATOM 583 O O . ASP A 1 84 ? 69.669 3.616 -5.201 1.00 33.16 84 ASP A O 1
ATOM 587 N N . ALA A 1 85 ? 68.827 5.230 -3.861 1.00 35.50 85 ALA A N 1
ATOM 588 C CA . ALA A 1 85 ? 68.261 6.169 -4.826 1.00 35.50 85 ALA A CA 1
ATOM 589 C C . ALA A 1 85 ? 69.348 7.110 -5.393 1.00 35.50 85 ALA A C 1
ATOM 591 O O . ALA A 1 85 ? 70.387 7.303 -4.763 1.00 35.50 85 ALA A O 1
ATOM 592 N N . PRO A 1 86 ? 69.076 7.809 -6.511 1.00 47.66 86 PRO A N 1
ATOM 593 C CA . PRO A 1 86 ? 68.824 9.242 -6.334 1.00 47.66 86 PRO A CA 1
ATOM 594 C C . PRO A 1 86 ? 67.748 9.856 -7.249 1.00 47.66 86 PRO A C 1
ATOM 596 O O . PRO A 1 86 ? 67.333 9.310 -8.269 1.00 47.66 86 PRO A O 1
ATOM 599 N N . SER A 1 87 ? 67.329 11.034 -6.785 1.00 36.06 87 SER A N 1
ATOM 600 C CA . SER A 1 87 ? 66.512 12.095 -7.383 1.00 36.06 87 SER A CA 1
ATOM 601 C C . SER A 1 87 ? 67.033 12.598 -8.739 1.00 36.06 87 SER A C 1
ATOM 603 O O . SER A 1 87 ? 68.242 12.650 -8.933 1.00 36.06 87 SER A O 1
ATOM 605 N N . ASP A 1 88 ? 66.132 13.004 -9.647 1.00 37.31 88 ASP A N 1
ATOM 606 C CA . ASP A 1 88 ? 66.006 14.402 -10.115 1.00 37.31 88 ASP A CA 1
ATOM 607 C C . ASP A 1 88 ? 64.969 14.572 -11.250 1.00 37.31 88 ASP A C 1
ATOM 609 O O . ASP A 1 88 ? 64.889 13.790 -12.196 1.00 37.31 88 ASP A O 1
ATOM 613 N N . ALA A 1 89 ? 64.158 15.631 -11.130 1.00 35.19 89 ALA A N 1
ATOM 614 C CA . ALA A 1 89 ? 63.294 16.203 -12.175 1.00 35.19 89 ALA A CA 1
ATOM 615 C C . ALA A 1 89 ? 64.125 17.092 -13.141 1.00 35.19 89 ALA A C 1
ATOM 617 O O . ALA A 1 89 ? 65.274 17.388 -12.802 1.00 35.19 89 ALA A O 1
ATOM 618 N N . PRO A 1 90 ? 63.600 17.588 -14.296 1.00 46.00 90 PRO A N 1
ATOM 619 C CA . PRO A 1 90 ? 62.750 18.802 -14.262 1.00 46.00 90 PRO A CA 1
ATOM 620 C C . PRO A 1 90 ? 61.736 19.047 -15.430 1.00 46.00 90 PRO A C 1
ATOM 622 O O . PRO A 1 90 ? 61.851 18.497 -16.521 1.00 46.00 90 PRO A O 1
ATOM 625 N N . THR A 1 91 ? 60.833 20.028 -15.191 1.00 32.22 91 THR A N 1
ATOM 626 C CA . THR A 1 91 ? 60.196 21.035 -16.114 1.00 32.22 91 THR A CA 1
ATOM 627 C C . THR A 1 91 ? 59.152 20.609 -17.178 1.00 32.22 91 THR A C 1
ATOM 629 O O . THR A 1 91 ? 59.465 19.836 -18.071 1.00 32.22 91 THR A O 1
ATOM 632 N N . SER A 1 92 ? 57.856 20.971 -17.018 1.00 31.86 92 SER A N 1
ATOM 633 C CA . SER A 1 92 ? 57.079 22.165 -17.515 1.00 31.86 92 SER A CA 1
ATOM 634 C C . SER A 1 92 ? 56.647 22.055 -19.005 1.00 31.86 92 SER A C 1
ATOM 636 O O . SER A 1 92 ? 57.449 21.638 -19.822 1.00 31.86 92 SER A O 1
ATOM 638 N N . ASN A 1 93 ? 55.429 22.344 -19.510 1.00 33.38 93 ASN A N 1
ATOM 639 C CA . ASN A 1 93 ? 54.289 23.222 -19.159 1.00 33.38 93 ASN A CA 1
ATOM 640 C C . ASN A 1 93 ? 52.969 22.741 -19.906 1.00 33.38 93 ASN A C 1
ATOM 642 O O . ASN A 1 93 ? 53.021 21.673 -20.509 1.00 33.38 93 ASN A O 1
ATOM 646 N N . PRO A 1 94 ? 51.794 23.440 -19.892 1.00 44.94 94 PRO A N 1
ATOM 647 C CA . PRO A 1 94 ? 50.443 22.880 -19.608 1.00 44.94 94 PRO A CA 1
ATOM 648 C C . PRO A 1 94 ? 49.484 22.692 -20.820 1.00 44.94 94 PRO A C 1
ATOM 650 O O . PRO A 1 94 ? 49.863 22.986 -21.953 1.00 44.94 94 PRO A O 1
ATOM 653 N N . PRO A 1 95 ? 48.198 22.312 -20.586 1.00 37.72 95 PRO A N 1
ATOM 654 C CA . PRO A 1 95 ? 47.126 23.232 -21.010 1.00 37.72 95 PRO A CA 1
ATOM 655 C C . PRO A 1 95 ? 45.848 23.319 -20.126 1.00 37.72 95 PRO A C 1
ATOM 657 O O . PRO A 1 95 ? 45.383 22.356 -19.525 1.00 37.72 95 PRO A O 1
ATOM 660 N N . THR A 1 96 ? 45.240 24.513 -20.211 1.00 33.31 96 THR A N 1
ATOM 661 C CA . THR A 1 96 ? 43.799 24.871 -20.179 1.00 33.31 96 THR A CA 1
ATOM 662 C C . THR A 1 96 ? 42.975 24.836 -18.879 1.00 33.31 96 THR A C 1
ATOM 664 O O . THR A 1 96 ? 42.534 23.806 -18.383 1.00 33.31 96 THR A O 1
ATOM 667 N N . GLN A 1 97 ? 42.681 26.060 -18.433 1.00 36.47 97 GLN A N 1
ATOM 668 C CA . GLN A 1 97 ? 41.717 26.541 -17.440 1.00 36.47 97 GLN A CA 1
ATOM 669 C C . GLN A 1 97 ? 40.255 26.479 -17.944 1.00 36.47 97 GLN A C 1
ATOM 671 O O . GLN A 1 97 ? 40.018 26.831 -19.100 1.00 36.47 97 GLN A O 1
ATOM 676 N N . PRO A 1 98 ? 39.257 26.177 -17.087 1.00 36.28 98 PRO A N 1
ATOM 677 C CA . PRO A 1 98 ? 37.872 26.579 -17.313 1.00 36.28 98 PRO A CA 1
ATOM 678 C C . PRO A 1 98 ? 37.545 27.939 -16.660 1.00 36.28 98 PRO A C 1
ATOM 680 O O . PRO A 1 98 ? 37.967 28.263 -15.550 1.00 36.28 98 PRO A O 1
ATOM 683 N N . THR A 1 99 ? 36.795 28.743 -17.409 1.00 36.38 99 THR A N 1
ATOM 684 C CA . THR A 1 99 ? 36.305 30.102 -17.129 1.00 36.38 99 THR A CA 1
ATOM 685 C C . THR A 1 99 ? 35.383 30.187 -15.896 1.00 36.38 99 THR A C 1
ATOM 687 O O . THR A 1 99 ? 34.499 29.341 -15.758 1.00 36.38 99 THR A O 1
ATOM 690 N N . PRO A 1 100 ? 35.487 31.227 -15.042 1.00 39.75 100 PRO A N 1
ATOM 691 C CA . PRO A 1 100 ? 34.488 31.515 -14.013 1.00 39.75 100 PRO A CA 1
ATOM 692 C C . PRO A 1 100 ? 33.293 32.309 -14.576 1.00 39.75 100 PRO A C 1
ATOM 694 O O . PRO A 1 100 ? 33.459 33.266 -15.331 1.00 39.75 100 PRO A O 1
ATOM 697 N N . THR A 1 101 ? 32.078 31.927 -14.176 1.00 35.12 101 THR A N 1
ATOM 698 C CA . THR A 1 101 ? 30.837 32.693 -14.414 1.00 35.12 101 THR A CA 1
ATOM 699 C C . THR A 1 101 ? 30.727 33.831 -13.383 1.00 35.12 101 THR A C 1
ATOM 701 O O . THR A 1 101 ? 31.080 33.607 -12.224 1.00 35.12 101 THR A O 1
ATOM 704 N N . PRO A 1 102 ? 30.271 35.045 -13.755 1.00 41.97 102 PRO A N 1
ATOM 705 C CA . PRO A 1 102 ? 30.356 36.219 -12.889 1.00 41.97 102 PRO A CA 1
ATOM 706 C C . PRO A 1 102 ? 29.250 36.292 -11.825 1.00 41.97 102 PRO A C 1
ATOM 708 O O . PRO A 1 102 ? 28.062 36.128 -12.100 1.00 41.97 102 PRO A O 1
ATOM 711 N N . THR A 1 103 ? 29.680 36.631 -10.612 1.00 35.12 103 THR A N 1
ATOM 712 C CA . THR A 1 103 ? 28.879 37.041 -9.454 1.00 35.12 103 THR A CA 1
ATOM 713 C C . THR A 1 103 ? 28.249 38.422 -9.689 1.00 35.12 103 THR A C 1
ATOM 715 O O . THR A 1 103 ? 28.931 39.347 -10.131 1.00 35.12 103 THR A O 1
ATOM 718 N N . ARG A 1 104 ? 26.962 38.587 -9.355 1.00 35.09 104 ARG A N 1
ATOM 719 C CA . ARG A 1 104 ? 26.259 39.885 -9.296 1.00 35.09 104 ARG A CA 1
ATOM 720 C C . ARG A 1 104 ? 26.270 40.426 -7.849 1.00 35.09 104 ARG A C 1
ATOM 722 O O . ARG A 1 104 ? 26.195 39.607 -6.934 1.00 35.09 104 ARG A O 1
ATOM 729 N N . PRO A 1 105 ? 26.366 41.753 -7.618 1.00 39.38 105 PRO A N 1
ATOM 730 C CA . PRO A 1 105 ? 26.679 42.316 -6.303 1.00 39.38 105 PRO A CA 1
ATOM 731 C C . PRO A 1 105 ? 25.507 42.287 -5.318 1.00 39.38 105 PRO A C 1
ATOM 733 O O . PRO A 1 105 ? 24.348 42.449 -5.697 1.00 39.38 105 PRO A O 1
ATOM 736 N N . THR A 1 106 ? 25.871 42.127 -4.049 1.00 33.59 106 THR A N 1
ATOM 737 C CA . THR A 1 106 ? 25.071 42.324 -2.838 1.00 33.59 106 THR A CA 1
ATOM 738 C C . THR A 1 106 ? 24.950 43.812 -2.508 1.00 33.59 106 THR A C 1
ATOM 740 O O . THR A 1 106 ? 25.976 44.469 -2.324 1.00 33.59 106 THR A O 1
ATOM 743 N N . ASP A 1 107 ? 23.725 44.318 -2.360 1.00 32.28 107 ASP A N 1
ATOM 744 C CA . ASP A 1 107 ? 23.475 45.623 -1.743 1.00 32.28 107 ASP A CA 1
ATOM 745 C C . ASP A 1 107 ? 23.401 45.465 -0.219 1.00 32.28 107 ASP A C 1
ATOM 747 O O . ASP A 1 107 ? 22.516 44.801 0.322 1.00 32.28 107 ASP A O 1
ATOM 751 N N . ASN A 1 108 ? 24.369 46.080 0.460 1.00 33.91 108 ASN A N 1
ATOM 752 C CA . ASN A 1 108 ? 24.346 46.365 1.888 1.00 33.91 108 ASN A CA 1
ATOM 753 C C . ASN A 1 108 ? 23.691 47.732 2.098 1.00 33.91 108 ASN A C 1
ATOM 755 O O . ASN A 1 108 ? 24.255 48.737 1.663 1.00 33.91 108 ASN A O 1
ATOM 759 N N . THR A 1 109 ? 22.611 47.788 2.877 1.00 32.19 109 THR A N 1
ATOM 760 C CA . THR A 1 109 ? 22.217 49.029 3.555 1.00 32.19 109 THR A CA 1
ATOM 761 C C . THR A 1 109 ? 21.824 48.733 4.998 1.00 32.19 109 THR A C 1
ATOM 763 O O . THR A 1 109 ? 20.844 48.048 5.280 1.00 32.19 109 THR A O 1
ATOM 766 N N . THR A 1 110 ? 22.651 49.250 5.901 1.00 37.75 110 THR A N 1
ATOM 767 C CA . THR A 1 110 ? 22.480 49.389 7.353 1.00 37.75 110 THR A CA 1
ATOM 768 C C . THR A 1 110 ? 21.190 50.156 7.708 1.00 37.75 110 THR A C 1
ATOM 770 O O . THR A 1 110 ? 20.806 51.050 6.950 1.00 37.75 110 THR A O 1
ATOM 773 N N . PRO A 1 111 ? 20.532 49.879 8.852 1.00 37.81 111 PRO A N 1
ATOM 774 C CA . PRO A 1 111 ? 19.330 50.600 9.279 1.00 37.81 111 PRO A CA 1
ATOM 775 C C . PRO A 1 111 ? 19.664 51.930 9.985 1.00 37.81 111 PRO A C 1
ATOM 777 O O . PRO A 1 111 ? 20.698 52.011 10.654 1.00 37.81 111 PRO A O 1
ATOM 780 N N . PRO A 1 112 ? 18.787 52.950 9.924 1.00 43.59 112 PRO A N 1
ATOM 781 C CA . PRO A 1 112 ? 18.806 54.064 10.864 1.00 43.59 112 PRO A CA 1
ATOM 782 C C . PRO A 1 112 ? 17.850 53.831 12.048 1.00 43.59 112 PRO A C 1
ATOM 784 O O . PRO A 1 112 ? 16.761 53.277 11.898 1.00 43.59 112 PRO A O 1
ATOM 787 N N . THR A 1 113 ? 18.289 54.280 13.222 1.00 37.12 113 THR A N 1
ATOM 788 C CA . THR A 1 113 ? 17.545 54.378 14.482 1.00 37.12 113 THR A CA 1
ATOM 789 C C . THR A 1 113 ? 16.719 55.666 14.594 1.00 37.12 113 THR A C 1
ATOM 791 O O . THR A 1 113 ? 17.124 56.718 14.104 1.00 37.12 113 THR A O 1
ATOM 794 N N . ASP A 1 114 ? 15.639 55.508 15.361 1.00 34.66 114 ASP A N 1
ATOM 795 C CA . ASP A 1 114 ? 14.938 56.419 16.277 1.00 34.66 114 ASP A CA 1
ATOM 796 C C . ASP A 1 114 ? 13.875 57.451 15.844 1.00 34.66 114 ASP A C 1
ATOM 798 O O . ASP A 1 114 ? 14.067 58.331 15.009 1.00 34.66 114 ASP A O 1
ATOM 802 N N . ASP A 1 115 ? 12.783 57.311 16.615 1.00 32.38 115 ASP A N 1
ATOM 803 C CA . ASP A 1 115 ? 11.804 58.260 17.148 1.00 32.38 115 ASP A CA 1
ATOM 804 C C . ASP A 1 115 ? 10.782 58.945 16.229 1.00 32.38 115 ASP A C 1
ATOM 806 O O . ASP A 1 115 ? 11.115 59.726 15.341 1.00 32.38 115 ASP A O 1
ATOM 810 N N . THR A 1 116 ? 9.485 58.782 16.567 1.00 30.70 116 THR A N 1
ATOM 811 C CA . THR A 1 116 ? 8.666 59.805 17.281 1.00 30.70 116 THR A CA 1
ATOM 812 C C . THR A 1 116 ? 7.144 59.457 17.253 1.00 30.70 116 THR A C 1
ATOM 814 O O . THR A 1 116 ? 6.498 59.599 16.222 1.00 30.70 116 THR A O 1
ATOM 817 N N . THR A 1 117 ? 6.582 59.075 18.420 1.00 34.62 117 THR A N 1
ATOM 818 C CA . THR A 1 117 ? 5.213 59.390 18.963 1.00 34.62 117 THR A CA 1
ATOM 819 C C . THR A 1 117 ? 3.928 58.683 18.410 1.00 34.62 117 THR A C 1
ATOM 821 O O . THR A 1 117 ? 3.848 58.379 17.224 1.00 34.62 117 THR A O 1
ATOM 824 N N . PRO A 1 118 ? 2.893 58.392 19.257 1.00 40.00 118 PRO A N 1
ATOM 825 C CA . PRO A 1 118 ? 1.829 57.406 18.982 1.00 40.00 118 PRO A CA 1
ATOM 826 C C . PRO A 1 118 ? 0.452 58.012 18.608 1.00 40.00 118 PRO A C 1
ATOM 828 O O . PRO A 1 118 ? 0.167 59.150 18.982 1.00 40.00 118 PRO A O 1
ATOM 831 N N . PRO A 1 119 ? -0.477 57.240 18.003 1.00 42.25 119 PRO A N 1
ATOM 832 C CA . PRO A 1 119 ? -1.915 57.532 18.034 1.00 42.25 119 PRO A CA 1
ATOM 833 C C . PRO A 1 119 ? -2.599 56.682 19.128 1.00 42.25 119 PRO A C 1
ATOM 835 O O . PRO A 1 119 ? -2.366 55.483 19.236 1.00 42.25 119 PRO A O 1
ATOM 838 N N . THR A 1 120 ? -3.219 57.294 20.141 1.00 35.56 120 THR A N 1
ATOM 839 C CA . THR A 1 120 ? -4.638 57.723 20.218 1.00 35.56 120 THR A CA 1
ATOM 840 C C . THR A 1 120 ? -5.621 56.603 19.864 1.00 35.56 120 THR A C 1
ATOM 842 O O . THR A 1 120 ? -5.620 56.096 18.747 1.00 35.56 120 THR A O 1
ATOM 845 N N . GLY A 1 121 ? -6.407 56.199 20.866 1.00 38.38 121 GLY A N 1
ATOM 846 C CA . GLY A 1 121 ? -7.204 54.977 20.861 1.00 38.38 121 GLY A CA 1
ATOM 847 C C . GLY A 1 121 ? -8.497 55.007 20.055 1.00 38.38 121 GLY A C 1
ATOM 848 O O . GLY A 1 121 ? -8.936 56.047 19.578 1.00 38.38 121 GLY A O 1
ATOM 849 N N . ASP A 1 122 ? -9.102 53.824 19.994 1.00 35.34 122 ASP A N 1
ATOM 850 C CA . ASP A 1 122 ? -10.522 53.601 19.732 1.00 35.34 122 ASP A CA 1
ATOM 851 C C . ASP A 1 122 ? -10.938 52.258 20.389 1.00 35.34 122 ASP A C 1
ATOM 853 O O . ASP A 1 122 ? -10.065 51.450 20.735 1.00 35.34 122 ASP A O 1
ATOM 857 N N . PRO A 1 123 ? -12.235 52.038 20.674 1.00 41.81 123 PRO A N 1
ATOM 858 C CA . PRO A 1 123 ? -12.702 51.153 21.731 1.00 41.81 123 PRO A CA 1
ATOM 859 C C . PRO A 1 123 ? -12.779 49.677 21.334 1.00 41.81 123 PRO A C 1
ATOM 861 O O . PRO A 1 123 ? -13.097 49.296 20.210 1.00 41.81 123 PRO A O 1
ATOM 864 N N . THR A 1 124 ? -12.573 48.844 22.348 1.00 36.81 124 THR A N 1
ATOM 865 C CA . THR A 1 124 ? -12.851 47.408 22.400 1.00 36.81 124 THR A CA 1
ATOM 866 C C . THR A 1 124 ? -14.249 47.053 21.862 1.00 36.81 124 THR A C 1
ATOM 868 O O . THR A 1 124 ? -15.239 47.514 22.436 1.00 36.81 124 THR A O 1
ATOM 871 N N . PRO A 1 125 ? -14.386 46.166 20.859 1.00 37.47 125 PRO A N 1
ATOM 872 C CA . PRO A 1 125 ? -15.655 45.505 20.590 1.00 37.47 125 PRO A CA 1
ATOM 873 C C . PRO A 1 125 ? -15.878 44.383 21.614 1.00 37.47 125 PRO A C 1
ATOM 875 O O . PRO A 1 125 ? -15.056 43.483 21.782 1.00 37.47 125 PRO A O 1
ATOM 878 N N . THR A 1 126 ? -16.997 44.453 22.331 1.00 40.44 126 THR A N 1
ATOM 879 C CA . THR A 1 126 ? -17.480 43.389 23.221 1.00 40.44 126 THR A CA 1
ATOM 880 C C . THR A 1 126 ? -17.796 42.124 22.404 1.00 40.44 126 THR A C 1
ATOM 882 O O . THR A 1 126 ? -18.433 42.246 21.356 1.00 40.44 126 THR A O 1
ATOM 885 N N . PRO A 1 127 ? -17.408 40.911 22.844 1.00 43.16 127 PRO A N 1
ATOM 886 C CA . PRO A 1 127 ? -17.811 39.678 22.170 1.00 43.16 127 PRO A CA 1
ATOM 887 C C . PRO A 1 127 ? -19.323 39.444 22.329 1.00 43.16 127 PRO A C 1
ATOM 889 O O . PRO A 1 127 ? -19.864 39.738 23.400 1.00 43.16 127 PRO A O 1
ATOM 892 N N . PRO A 1 128 ? -20.018 38.890 21.320 1.00 41.22 128 PRO A N 1
ATOM 893 C CA . PRO A 1 128 ? -21.418 38.522 21.460 1.00 41.22 128 PRO A CA 1
ATOM 894 C C . PRO A 1 128 ? -21.572 37.375 22.467 1.00 41.22 128 PRO A C 1
ATOM 896 O O . PRO A 1 128 ? -20.787 36.427 22.495 1.00 41.22 128 PRO A O 1
ATOM 899 N N . THR A 1 129 ? -22.597 37.489 23.306 1.00 40.72 129 THR A N 1
ATOM 900 C CA . THR A 1 129 ? -23.025 36.496 24.291 1.00 40.72 129 THR A CA 1
ATOM 901 C C . THR A 1 129 ? -23.247 35.139 23.620 1.00 40.72 129 THR A C 1
ATOM 903 O O . THR A 1 129 ? -24.098 35.013 22.743 1.00 40.72 129 THR A O 1
ATOM 906 N N . ALA A 1 130 ? -22.472 34.132 24.028 1.00 37.81 130 ALA A N 1
ATOM 907 C CA . ALA A 1 130 ? -22.665 32.751 23.612 1.00 37.81 130 ALA A CA 1
ATOM 908 C C . ALA A 1 130 ? -23.954 32.187 24.232 1.00 37.81 130 ALA A C 1
ATOM 910 O O . ALA A 1 130 ? -24.148 32.237 25.447 1.00 37.81 130 ALA A O 1
ATOM 911 N N . ASP A 1 131 ? -24.816 31.656 23.373 1.00 37.50 131 ASP A N 1
ATOM 912 C CA . ASP A 1 131 ? -25.983 30.848 23.717 1.00 37.50 131 ASP A CA 1
ATOM 913 C C . ASP A 1 131 ? -25.510 29.462 24.219 1.00 37.50 131 ASP A C 1
ATOM 915 O O . ASP A 1 131 ? -24.722 28.807 23.524 1.00 37.50 131 ASP A O 1
ATOM 919 N N . PRO A 1 132 ? -25.897 28.985 25.418 1.00 45.31 132 PRO A N 1
ATOM 920 C CA . PRO A 1 132 ? -25.400 27.728 25.956 1.00 45.31 132 PRO A CA 1
ATOM 921 C C . PRO A 1 132 ? -26.290 26.566 25.506 1.00 45.31 132 PRO A C 1
ATOM 923 O O . PRO A 1 132 ? -27.037 26.019 26.312 1.00 45.31 132 PRO A O 1
ATOM 926 N N . SER A 1 133 ? -26.228 26.168 24.234 1.00 45.19 133 SER A N 1
ATOM 927 C CA . SER A 1 133 ? -26.705 24.848 23.778 1.00 45.19 133 SER A CA 1
ATOM 928 C C . SER A 1 133 ? -26.331 24.569 22.325 1.00 45.19 133 SER A C 1
ATOM 930 O O . SER A 1 133 ? -27.152 24.695 21.430 1.00 45.19 133 SER A O 1
ATOM 932 N N . THR A 1 134 ? -25.105 24.100 22.110 1.00 37.91 134 THR A N 1
ATOM 933 C CA . THR A 1 134 ? -24.812 23.128 21.044 1.00 37.91 134 THR A CA 1
ATOM 934 C C . THR A 1 134 ? -23.505 22.436 21.392 1.00 37.91 134 THR A C 1
ATOM 936 O O . THR A 1 134 ? -22.421 22.855 20.993 1.00 37.91 134 THR A O 1
ATOM 939 N N . THR A 1 135 ? -23.599 21.382 22.195 1.00 36.72 135 THR A N 1
ATOM 940 C CA . THR A 1 135 ? -22.544 20.374 22.275 1.00 36.72 135 THR A CA 1
ATOM 941 C C . THR A 1 135 ? -22.467 19.678 20.910 1.00 36.72 135 THR A C 1
ATOM 943 O O . THR A 1 135 ? -23.506 19.230 20.417 1.00 36.72 135 THR A O 1
ATOM 946 N N . PRO A 1 136 ? -21.288 19.567 20.276 1.00 38.97 136 PRO A N 1
ATOM 947 C CA . PRO A 1 136 ? -21.099 18.655 19.152 1.00 38.97 136 PRO A CA 1
ATOM 948 C C . PRO A 1 136 ? -21.370 17.218 19.626 1.00 38.97 136 PRO A C 1
ATOM 950 O O . PRO A 1 136 ? -21.100 16.918 20.793 1.00 38.97 136 PRO A O 1
ATOM 953 N N . PRO A 1 137 ? -21.885 16.312 18.777 1.00 44.47 137 PRO A N 1
ATOM 954 C CA . PRO A 1 137 ? -22.045 14.926 19.176 1.00 44.47 137 PRO A CA 1
ATOM 955 C C . PRO A 1 137 ? -20.655 14.321 19.384 1.00 44.47 137 PRO A C 1
ATOM 957 O O . PRO A 1 137 ? -19.894 14.135 18.435 1.00 44.47 137 PRO A O 1
ATOM 960 N N . THR A 1 138 ? -20.327 14.011 20.635 1.00 45.38 138 THR A N 1
ATOM 961 C CA . THR A 1 138 ? -19.264 13.071 20.985 1.00 45.38 138 THR A CA 1
ATOM 962 C C . THR A 1 138 ? -19.718 11.700 20.491 1.00 45.38 138 THR A C 1
ATOM 964 O O . THR A 1 138 ? -20.413 10.971 21.194 1.00 45.38 138 THR A O 1
ATOM 967 N N . GLY A 1 139 ? -19.434 11.392 19.228 1.00 44.53 139 GLY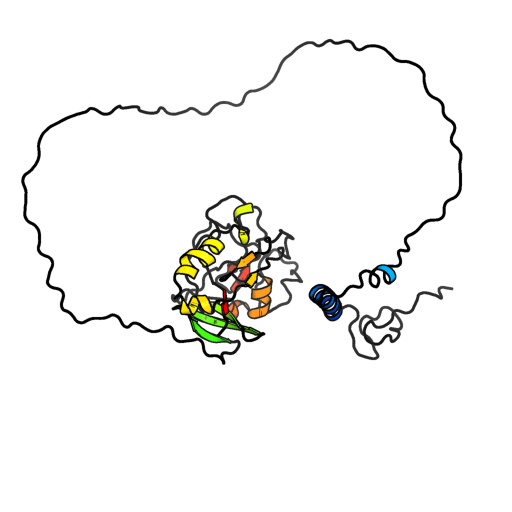 A N 1
ATOM 968 C CA . GLY A 1 139 ? -19.555 10.033 18.726 1.00 44.53 139 GLY A CA 1
ATOM 969 C C . GLY A 1 139 ? -18.464 9.210 19.391 1.00 44.53 139 GLY A C 1
ATOM 970 O O . GLY A 1 139 ? -17.298 9.355 19.033 1.00 44.53 139 GLY A O 1
ATOM 971 N N . ASP A 1 140 ? -18.825 8.392 20.377 1.00 50.81 140 ASP A N 1
ATOM 972 C CA . ASP A 1 140 ? -17.923 7.353 20.866 1.00 50.81 140 ASP A CA 1
ATOM 973 C C . ASP A 1 140 ? -17.445 6.517 19.663 1.00 50.81 140 ASP A C 1
ATOM 975 O O . ASP A 1 140 ? -18.272 6.143 18.816 1.00 50.81 140 ASP A O 1
ATOM 979 N N . PRO A 1 141 ? -16.136 6.226 19.541 1.00 58.47 141 PRO A N 1
ATOM 980 C CA . PRO A 1 141 ? -15.629 5.393 18.462 1.00 58.47 141 PRO A CA 1
ATOM 981 C C . PRO A 1 141 ? -16.334 4.035 18.518 1.00 58.47 141 PRO A C 1
ATOM 983 O O . PRO A 1 141 ? -16.252 3.299 19.504 1.00 58.47 141 PRO A O 1
ATOM 986 N N . THR A 1 142 ? -17.089 3.722 17.463 1.00 51.72 142 THR A N 1
ATOM 987 C CA . THR A 1 142 ? -17.808 2.451 17.361 1.00 51.72 142 THR A CA 1
ATOM 988 C C . THR A 1 142 ? -16.772 1.333 17.312 1.00 51.72 142 THR A C 1
ATOM 990 O O . THR A 1 142 ? -15.921 1.348 16.422 1.00 51.72 142 THR A O 1
ATOM 993 N N . PRO A 1 143 ? -16.792 0.365 18.244 1.00 56.56 143 PRO A N 1
ATOM 994 C CA . PRO A 1 143 ? -15.804 -0.691 18.227 1.00 56.56 143 PRO A CA 1
ATOM 995 C C . PRO A 1 143 ? -15.981 -1.550 16.965 1.00 56.56 143 PRO A C 1
ATOM 997 O O . PRO A 1 143 ? -17.090 -2.023 16.713 1.00 56.56 143 PRO A O 1
ATOM 1000 N N . PRO A 1 144 ? -14.902 -1.806 16.199 1.00 57.16 144 PRO A N 1
ATOM 1001 C CA . PRO A 1 144 ? -14.886 -2.794 15.136 1.00 57.16 144 PRO A CA 1
ATOM 1002 C C . PRO A 1 144 ? -15.559 -4.106 15.534 1.00 57.16 144 PRO A C 1
ATOM 1004 O O . PRO A 1 144 ? -15.305 -4.599 16.640 1.00 57.16 144 PRO A O 1
ATOM 1007 N N . PRO A 1 145 ? -16.404 -4.685 14.662 1.00 60.62 145 PRO A N 1
ATOM 1008 C CA . PRO A 1 145 ? -17.074 -5.936 14.963 1.00 60.62 145 PRO A CA 1
ATOM 1009 C C . PRO A 1 145 ? -16.036 -7.043 15.161 1.00 60.62 145 PRO A C 1
ATOM 1011 O O . PRO A 1 145 ? -15.202 -7.270 14.287 1.00 60.62 145 PRO A O 1
ATOM 1014 N N . LYS A 1 146 ? -16.147 -7.822 16.243 1.00 61.91 146 LYS A N 1
ATOM 1015 C CA . LYS A 1 146 ? -15.330 -9.035 16.484 1.00 61.91 146 LYS A CA 1
ATOM 1016 C C . LYS A 1 146 ? -15.505 -10.146 15.428 1.00 61.91 146 LYS A C 1
ATOM 1018 O O . LYS A 1 146 ? -14.958 -11.233 15.579 1.00 61.91 146 LYS A O 1
ATOM 1023 N N . THR A 1 147 ? -16.310 -9.914 14.392 1.00 74.38 147 THR A N 1
ATOM 1024 C CA . THR A 1 147 ? -16.798 -10.924 13.442 1.00 74.38 147 THR A CA 1
ATOM 1025 C C . THR A 1 147 ? -16.620 -10.542 11.973 1.00 74.38 147 THR A C 1
ATOM 1027 O O . THR A 1 147 ? -17.175 -11.240 11.120 1.00 74.38 147 THR A O 1
ATOM 1030 N N . ALA A 1 148 ? -15.913 -9.450 11.667 1.00 88.81 148 ALA A N 1
ATOM 1031 C CA . ALA A 1 148 ? -15.699 -9.035 10.283 1.00 88.81 148 ALA A CA 1
ATOM 1032 C C . ALA A 1 148 ? -14.889 -10.084 9.497 1.00 88.81 148 ALA A C 1
ATOM 1034 O O . ALA A 1 148 ? -14.092 -10.846 10.054 1.00 88.81 148 ALA A O 1
ATOM 1035 N N . LYS A 1 149 ? -15.159 -10.166 8.198 1.00 93.31 149 LYS A N 1
ATOM 1036 C CA . LYS A 1 149 ? -14.585 -11.123 7.250 1.00 93.31 149 LYS A CA 1
ATOM 1037 C C . LYS A 1 149 ? -13.800 -10.380 6.178 1.00 93.31 149 LYS A C 1
ATOM 1039 O O . LYS A 1 149 ? -14.025 -9.199 5.941 1.00 93.31 149 LYS A O 1
ATOM 1044 N N . VAL A 1 150 ? -12.905 -11.095 5.498 1.00 96.06 150 VAL A N 1
ATOM 1045 C CA . VAL A 1 150 ? -12.224 -10.571 4.305 1.00 96.06 150 VAL A CA 1
ATOM 1046 C C . VAL A 1 150 ? -13.261 -10.073 3.297 1.00 96.06 150 VAL A C 1
ATOM 1048 O O . VAL A 1 150 ? -14.211 -10.793 2.987 1.00 96.06 150 VAL A O 1
ATOM 1051 N N . GLY A 1 151 ? -13.068 -8.850 2.807 1.00 96.31 151 GLY A N 1
ATOM 1052 C CA . GLY A 1 151 ? -13.990 -8.151 1.913 1.00 96.31 151 GLY A CA 1
ATOM 1053 C C . GLY A 1 151 ? -14.986 -7.220 2.610 1.00 96.31 151 GLY A C 1
ATOM 1054 O O . GLY A 1 151 ? -15.582 -6.385 1.933 1.00 96.31 151 GLY A O 1
ATOM 1055 N N . ASP A 1 152 ? -15.156 -7.311 3.933 1.00 96.56 152 ASP A N 1
ATOM 1056 C CA . ASP A 1 152 ? -16.021 -6.384 4.666 1.00 96.56 152 ASP A CA 1
ATOM 1057 C C . ASP A 1 152 ? -15.398 -4.979 4.715 1.00 96.56 152 ASP A C 1
ATOM 1059 O O . ASP A 1 152 ? -14.176 -4.822 4.809 1.00 96.56 152 ASP A O 1
ATOM 1063 N N . ILE A 1 153 ? -16.259 -3.956 4.717 1.00 97.19 153 ILE A N 1
ATOM 1064 C CA . ILE A 1 153 ? -15.886 -2.584 5.068 1.00 97.19 153 ILE A CA 1
ATOM 1065 C C . ILE A 1 153 ? -16.255 -2.339 6.533 1.00 97.19 153 ILE A C 1
ATOM 1067 O O . ILE A 1 153 ? -17.409 -2.518 6.927 1.00 97.19 153 ILE A O 1
ATOM 1071 N N . ILE A 1 154 ? -15.283 -1.915 7.339 1.00 96.06 154 ILE A N 1
ATOM 1072 C CA . ILE A 1 154 ? -15.471 -1.568 8.751 1.00 96.06 154 ILE A CA 1
ATOM 1073 C C . ILE A 1 154 ? -15.127 -0.102 9.007 1.00 96.06 154 ILE A C 1
ATOM 1075 O O . ILE A 1 154 ? -14.252 0.465 8.356 1.00 96.06 154 ILE A O 1
ATOM 1079 N N . GLN A 1 155 ? -15.780 0.500 9.999 1.00 95.94 155 GLN A N 1
ATOM 1080 C CA . GLN A 1 155 ? -15.446 1.843 10.463 1.00 95.94 155 GLN A CA 1
ATOM 1081 C C . GLN A 1 155 ? -14.470 1.765 11.642 1.00 95.94 155 GLN A C 1
ATOM 1083 O O . GLN A 1 155 ? -14.711 1.036 12.606 1.00 95.94 155 GLN A O 1
ATOM 1088 N N . PHE A 1 156 ? -13.368 2.509 11.569 1.00 95.69 156 PHE A N 1
ATOM 1089 C CA . PHE A 1 156 ? -12.352 2.572 12.620 1.00 95.69 156 PHE A CA 1
ATOM 1090 C C . PHE A 1 156 ? -11.580 3.894 12.548 1.00 95.69 156 PHE A C 1
ATOM 1092 O O . PHE A 1 156 ? -11.191 4.321 11.460 1.00 95.69 156 PHE A O 1
ATOM 1099 N N . GLY A 1 157 ? -11.374 4.557 13.692 1.00 93.88 157 GLY A N 1
ATOM 1100 C CA . GLY A 1 157 ? -10.601 5.804 13.770 1.00 93.88 157 GLY A CA 1
ATOM 1101 C C . GLY A 1 157 ? -11.072 6.906 12.815 1.00 93.88 157 GLY A C 1
ATOM 1102 O O . GLY A 1 157 ? -10.252 7.601 12.234 1.00 93.88 157 GLY A O 1
ATOM 1103 N N . GLY A 1 158 ? -12.384 7.020 12.584 1.00 94.25 158 GLY A N 1
ATOM 1104 C CA . GLY A 1 158 ? -12.955 8.032 11.684 1.00 94.25 158 GLY A CA 1
ATOM 1105 C C . GLY A 1 158 ? -12.876 7.711 10.185 1.00 94.25 158 GLY A C 1
ATOM 1106 O O . GLY A 1 158 ? -13.324 8.522 9.380 1.00 94.25 158 GLY A O 1
ATOM 1107 N N . HIS A 1 159 ? -12.379 6.533 9.800 1.00 96.38 159 HIS A N 1
ATOM 1108 C CA . HIS A 1 159 ? -12.257 6.115 8.401 1.00 96.38 159 HIS A CA 1
ATOM 1109 C C . HIS A 1 159 ? -12.972 4.785 8.131 1.00 96.38 159 HIS A C 1
ATOM 1111 O O . HIS A 1 159 ? -13.182 3.981 9.044 1.00 96.38 159 HIS A O 1
ATOM 1117 N N . ASN A 1 160 ? -13.316 4.547 6.864 1.00 97.62 160 ASN A N 1
ATOM 1118 C CA . ASN A 1 160 ? -13.737 3.238 6.373 1.00 97.62 160 ASN A CA 1
ATOM 1119 C C . ASN A 1 160 ? -12.522 2.433 5.909 1.00 97.62 160 ASN A C 1
ATOM 1121 O O . ASN A 1 160 ? -11.649 2.947 5.201 1.00 97.62 160 ASN A O 1
ATOM 1125 N N . TRP A 1 161 ? -12.501 1.155 6.265 1.00 98.31 161 TRP A N 1
ATOM 1126 C CA . TRP A 1 161 ? -11.401 0.247 5.980 1.00 98.31 161 TRP A CA 1
ATOM 1127 C C . TRP A 1 161 ? -11.909 -1.056 5.381 1.00 98.31 161 TRP A C 1
ATOM 1129 O O . TRP A 1 161 ? -12.830 -1.667 5.914 1.00 98.31 161 TRP A O 1
ATOM 1139 N N . LEU A 1 162 ? -11.264 -1.502 4.310 1.00 98.31 162 LEU A N 1
ATOM 1140 C CA . LEU A 1 162 ? -11.443 -2.817 3.715 1.00 98.31 162 LEU A CA 1
ATOM 1141 C C . LEU A 1 162 ? -10.622 -3.857 4.479 1.00 98.31 162 LEU A C 1
ATOM 1143 O O . LEU A 1 162 ? -9.413 -3.693 4.651 1.00 98.31 162 LEU A O 1
ATOM 1147 N N . VAL A 1 163 ? -11.264 -4.951 4.887 1.00 98.38 163 VAL A N 1
ATOM 1148 C CA . VAL A 1 163 ? -10.594 -6.103 5.502 1.00 98.38 163 VAL A CA 1
ATOM 1149 C C . VAL A 1 163 ? -9.938 -6.961 4.420 1.00 98.38 163 VAL A C 1
ATOM 1151 O O . VAL A 1 163 ? -10.623 -7.565 3.595 1.00 98.38 163 VAL A O 1
ATOM 1154 N N . LEU A 1 164 ? -8.606 -7.037 4.440 1.00 98.44 164 LEU A N 1
ATOM 1155 C CA . LEU A 1 164 ? -7.802 -7.821 3.495 1.00 98.44 164 LEU A CA 1
ATOM 1156 C C . LEU A 1 164 ? -7.484 -9.228 4.005 1.00 98.44 164 LEU A C 1
ATOM 1158 O O . LEU A 1 164 ? -7.402 -10.161 3.211 1.00 98.44 164 LEU A O 1
ATOM 1162 N N . ASP A 1 165 ? -7.297 -9.385 5.317 1.00 97.69 165 ASP A N 1
ATOM 1163 C CA . ASP A 1 165 ? -6.964 -10.673 5.929 1.00 97.69 165 ASP A CA 1
ATOM 1164 C C . ASP A 1 165 ? -7.489 -10.762 7.364 1.00 97.69 165 ASP A C 1
ATOM 1166 O O . ASP A 1 165 ? -7.610 -9.750 8.056 1.00 97.69 165 ASP A O 1
ATOM 1170 N N . VAL A 1 166 ? -7.762 -11.982 7.823 1.00 95.19 166 VAL A N 1
ATOM 1171 C CA . VAL A 1 166 ? -8.126 -12.286 9.209 1.00 95.19 166 VAL A CA 1
ATOM 1172 C C . VAL A 1 166 ? -7.317 -13.492 9.666 1.00 95.19 166 VAL A C 1
ATOM 1174 O O . VAL A 1 166 ? -7.572 -14.625 9.258 1.00 95.19 166 VAL A O 1
ATOM 1177 N N . GLN A 1 167 ? -6.361 -13.263 10.562 1.00 92.06 167 GLN A N 1
ATOM 1178 C CA . GLN A 1 167 ? -5.496 -14.318 11.086 1.00 92.06 167 GLN A CA 1
ATOM 1179 C C . GLN A 1 167 ? -5.115 -14.054 12.539 1.00 92.06 167 GLN A C 1
ATOM 1181 O O . GLN A 1 167 ? -4.868 -12.924 12.954 1.00 92.06 167 GLN A O 1
ATOM 1186 N N . GLY A 1 168 ? -5.083 -15.123 13.340 1.00 86.12 168 GLY A N 1
ATOM 1187 C CA . GLY A 1 168 ? -4.692 -15.036 14.750 1.00 86.12 168 GLY A CA 1
ATOM 1188 C C . GLY A 1 168 ? -5.562 -14.087 15.585 1.00 86.12 168 GLY A C 1
ATOM 1189 O O . GLY A 1 168 ? -5.059 -13.495 16.532 1.00 86.12 168 GLY A O 1
ATOM 1190 N N . GLY A 1 169 ? -6.835 -13.906 15.214 1.00 87.50 169 GLY A N 1
ATOM 1191 C CA . GLY A 1 169 ? -7.760 -12.977 15.877 1.00 87.50 169 GLY A CA 1
ATOM 1192 C C . GLY A 1 169 ? -7.578 -11.504 15.497 1.00 87.50 169 GLY A C 1
ATOM 1193 O O . GLY A 1 169 ? -8.394 -10.688 15.902 1.00 87.50 169 GLY A O 1
ATOM 1194 N N . LYS A 1 170 ? -6.564 -11.173 14.691 1.00 94.56 170 LYS A N 1
ATOM 1195 C CA . LYS A 1 170 ? -6.313 -9.828 14.168 1.00 94.56 170 LYS A CA 1
ATOM 1196 C C . LYS A 1 170 ? -6.793 -9.713 12.726 1.00 94.56 170 LYS A C 1
ATOM 1198 O O . LYS A 1 170 ? -6.932 -10.718 12.024 1.00 94.56 170 LYS A O 1
ATOM 1203 N N . MET A 1 171 ? -6.999 -8.482 12.276 1.00 96.62 171 MET A N 1
ATOM 1204 C CA . MET A 1 171 ? -7.423 -8.181 10.910 1.00 96.62 171 MET A CA 1
ATOM 1205 C C . MET A 1 171 ? -6.424 -7.254 10.235 1.00 96.62 171 MET A C 1
ATOM 1207 O O . MET A 1 171 ? -6.111 -6.204 10.789 1.00 96.62 171 MET A O 1
ATOM 1211 N N . LEU A 1 172 ? -5.948 -7.615 9.045 1.00 98.31 172 LEU A N 1
ATOM 1212 C CA . LEU A 1 172 ? -5.252 -6.665 8.187 1.00 98.31 172 LEU A CA 1
ATOM 1213 C C . LEU A 1 172 ? -6.307 -5.849 7.467 1.00 98.31 172 LEU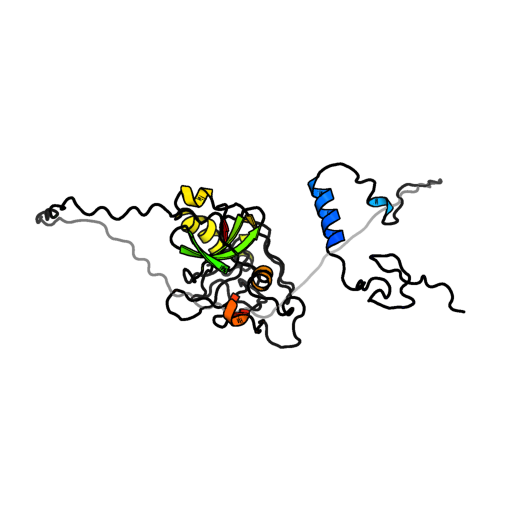 A C 1
ATOM 1215 O O . LEU A 1 172 ? -7.145 -6.405 6.754 1.00 98.31 172 LEU A O 1
ATOM 1219 N N . ILE A 1 173 ? -6.244 -4.539 7.638 1.00 98.62 173 ILE A N 1
ATOM 1220 C CA . ILE A 1 173 ? -7.179 -3.616 7.014 1.00 98.62 173 ILE A CA 1
ATOM 1221 C C . ILE A 1 173 ? -6.416 -2.555 6.231 1.00 98.62 173 ILE A C 1
ATOM 1223 O O . ILE A 1 173 ? -5.308 -2.180 6.611 1.00 98.62 173 ILE A O 1
ATOM 1227 N N . VAL A 1 174 ? -7.010 -2.074 5.144 1.00 98.88 174 VAL A N 1
ATOM 1228 C CA . VAL A 1 174 ? -6.507 -0.970 4.313 1.00 98.88 174 VAL A CA 1
ATOM 1229 C C . VAL A 1 174 ? -7.612 0.064 4.154 1.00 98.88 174 VAL A C 1
ATOM 1231 O O . VAL A 1 174 ? -8.783 -0.308 4.136 1.00 98.88 174 VAL A O 1
ATOM 1234 N N . THR A 1 175 ? -7.292 1.351 4.052 1.00 98.69 175 THR A N 1
ATOM 1235 C CA . THR A 1 175 ? -8.339 2.356 3.839 1.00 98.69 175 THR A CA 1
ATOM 1236 C C . THR A 1 175 ? -9.122 2.053 2.558 1.00 98.69 175 THR A C 1
ATOM 1238 O O . THR A 1 175 ? -8.548 1.725 1.510 1.00 98.69 175 THR A O 1
ATOM 1241 N N . GLU A 1 176 ? -10.453 2.135 2.650 1.00 97.56 176 GLU A N 1
ATOM 1242 C CA . GLU A 1 176 ? -11.346 1.937 1.501 1.00 97.56 176 GLU A CA 1
ATOM 1243 C C . GLU A 1 176 ? -10.997 2.952 0.405 1.00 97.56 176 GLU A C 1
ATOM 1245 O O . GLU A 1 176 ? -10.787 2.586 -0.753 1.00 97.56 176 GLU A O 1
ATOM 1250 N N . LYS A 1 177 ? -10.856 4.212 0.826 1.00 97.81 177 LYS A N 1
ATOM 1251 C CA . LYS A 1 177 ? -10.524 5.373 0.004 1.00 97.81 177 LYS A CA 1
ATOM 1252 C C . LYS A 1 177 ? -9.078 5.819 0.207 1.00 97.81 177 LYS A C 1
ATOM 1254 O O . LYS A 1 177 ? -8.443 5.508 1.219 1.00 97.81 177 LYS A O 1
ATOM 1259 N N . LEU A 1 178 ? -8.564 6.558 -0.765 1.00 98.25 178 LEU A N 1
ATOM 1260 C CA . LEU A 1 178 ? -7.309 7.292 -0.664 1.00 98.25 178 LEU A CA 1
ATOM 1261 C C . LEU A 1 178 ? -7.494 8.476 0.291 1.00 98.25 178 LEU A C 1
ATOM 1263 O O . LEU A 1 178 ? -8.531 9.131 0.253 1.00 98.25 178 LEU A O 1
ATOM 1267 N N . LEU A 1 179 ? -6.516 8.731 1.166 1.00 96.44 179 LEU A N 1
ATOM 1268 C CA . LEU A 1 179 ? -6.668 9.767 2.198 1.00 96.44 179 LEU A CA 1
ATOM 1269 C C . LEU A 1 179 ? -6.209 11.146 1.723 1.00 96.44 179 LEU A C 1
ATOM 1271 O O . LEU A 1 179 ? -6.996 12.082 1.666 1.00 96.44 179 LEU A O 1
ATOM 1275 N N . GLU A 1 180 ? -4.925 11.281 1.400 1.00 95.44 180 GLU A N 1
ATOM 1276 C CA . GLU A 1 180 ? -4.359 12.540 0.919 1.00 95.44 180 GLU A CA 1
ATOM 1277 C C . GLU A 1 180 ? -3.216 12.300 -0.070 1.00 95.44 180 GLU A C 1
ATOM 1279 O O . GLU A 1 180 ? -2.493 11.299 0.007 1.00 95.44 180 GLU A O 1
ATOM 1284 N N . ALA A 1 181 ? -3.046 13.245 -0.997 1.00 96.12 181 ALA A N 1
ATOM 1285 C CA . ALA A 1 181 ? -1.875 13.310 -1.855 1.00 96.12 181 ALA A CA 1
ATOM 1286 C C . ALA A 1 181 ? -0.667 13.737 -1.017 1.00 96.12 181 ALA A C 1
ATOM 1288 O O . ALA A 1 181 ? -0.646 14.824 -0.437 1.00 96.12 181 ALA A O 1
ATOM 1289 N N . ARG A 1 182 ? 0.363 12.893 -0.964 1.00 95.56 182 ARG A N 1
ATOM 1290 C CA . ARG A 1 182 ? 1.563 13.152 -0.169 1.00 95.56 182 ARG A CA 1
ATOM 1291 C C . ARG A 1 182 ? 2.788 12.597 -0.871 1.00 95.56 182 ARG A C 1
ATOM 1293 O O . ARG A 1 182 ? 2.818 11.449 -1.304 1.00 95.56 182 ARG A O 1
ATOM 1300 N N . ARG A 1 183 ? 3.847 13.405 -0.915 1.00 95.88 183 ARG A N 1
ATOM 1301 C CA . ARG A 1 183 ? 5.170 12.962 -1.369 1.00 95.88 183 ARG A CA 1
ATOM 1302 C C . ARG A 1 183 ? 5.672 11.830 -0.482 1.00 95.88 183 ARG A C 1
ATOM 1304 O O . ARG A 1 183 ? 5.680 11.967 0.741 1.00 95.88 183 ARG A O 1
ATOM 1311 N N . PHE A 1 184 ? 6.178 10.762 -1.090 1.00 95.12 184 PHE A N 1
ATOM 1312 C CA . PHE A 1 184 ? 6.808 9.658 -0.368 1.00 95.12 184 PHE A CA 1
ATOM 1313 C C . PHE A 1 184 ? 7.976 10.147 0.508 1.00 95.12 184 PHE A C 1
ATOM 1315 O O . PHE A 1 184 ? 8.113 9.778 1.680 1.00 95.12 184 PHE A O 1
ATOM 1322 N N . THR A 1 185 ? 8.793 11.055 -0.035 1.00 91.69 185 THR A N 1
ATOM 1323 C CA . THR A 1 185 ? 9.800 11.811 0.714 1.00 91.69 185 THR A CA 1
ATOM 1324 C C . THR A 1 185 ? 10.002 13.212 0.133 1.00 91.69 185 THR A C 1
ATOM 1326 O O . THR A 1 185 ? 9.844 13.438 -1.062 1.00 91.69 185 THR A O 1
ATOM 1329 N N . ASN A 1 186 ? 10.391 14.169 0.979 1.00 85.12 186 ASN A N 1
ATOM 1330 C CA . ASN A 1 186 ? 10.773 15.520 0.540 1.00 85.12 186 ASN A CA 1
ATOM 1331 C C . ASN A 1 186 ? 12.255 15.618 0.143 1.00 85.12 186 ASN A C 1
ATOM 1333 O O . ASN A 1 186 ? 12.706 16.652 -0.344 1.00 85.12 186 ASN A O 1
ATOM 1337 N N . SER A 1 187 ? 13.026 14.556 0.379 1.00 80.81 187 SER A N 1
ATOM 1338 C CA . SER A 1 187 ? 14.445 14.496 0.054 1.00 80.81 187 SER A CA 1
ATOM 1339 C C . SER A 1 187 ? 14.657 13.949 -1.353 1.00 80.81 187 SER A C 1
ATOM 1341 O O . SER A 1 187 ? 14.024 12.981 -1.756 1.00 80.81 187 SER A O 1
ATOM 1343 N N . GLN A 1 188 ? 15.615 14.532 -2.066 1.00 76.44 188 GLN A N 1
ATOM 1344 C CA . GLN A 1 188 ? 16.096 14.028 -3.356 1.00 76.44 188 GLN A CA 1
ATOM 1345 C C . GLN A 1 188 ? 17.168 12.934 -3.186 1.00 76.44 188 GLN A C 1
ATOM 1347 O O . GLN A 1 188 ? 17.611 12.335 -4.162 1.00 76.44 188 GLN A O 1
ATOM 1352 N N . ARG A 1 189 ? 17.620 12.672 -1.949 1.00 75.75 189 ARG A N 1
ATOM 1353 C CA . ARG A 1 189 ? 18.597 11.610 -1.679 1.00 75.75 189 ARG A CA 1
ATOM 1354 C C . ARG A 1 189 ? 17.945 10.238 -1.791 1.00 75.75 189 ARG A C 1
ATOM 1356 O O . ARG A 1 189 ? 16.910 10.002 -1.170 1.00 75.75 189 ARG A O 1
ATOM 1363 N N . GLU A 1 190 ? 18.600 9.334 -2.508 1.00 72.25 190 GLU A N 1
ATOM 1364 C CA . GLU A 1 190 ? 18.117 7.970 -2.745 1.00 72.25 190 GLU A CA 1
ATOM 1365 C C . GLU A 1 190 ? 17.877 7.180 -1.453 1.00 72.25 190 GLU A C 1
ATOM 1367 O O . GLU A 1 190 ? 16.862 6.508 -1.315 1.00 72.25 190 GLU A O 1
ATOM 1372 N N . ASP A 1 191 ? 18.741 7.337 -0.450 1.00 74.62 191 ASP A N 1
ATOM 1373 C CA . ASP A 1 191 ? 18.581 6.667 0.843 1.00 74.62 191 ASP A CA 1
ATOM 1374 C C . ASP A 1 191 ? 17.333 7.128 1.616 1.00 74.62 191 ASP A C 1
ATOM 1376 O O . ASP A 1 191 ? 16.879 6.452 2.528 1.00 74.62 191 ASP A O 1
ATOM 1380 N N . MET A 1 192 ? 16.746 8.272 1.262 1.00 80.12 192 MET A N 1
ATOM 1381 C CA . MET A 1 192 ? 15.542 8.804 1.905 1.00 80.12 192 MET A CA 1
ATOM 1382 C C . MET A 1 192 ? 14.243 8.350 1.226 1.00 80.12 192 MET A C 1
ATOM 1384 O O . MET A 1 192 ? 13.170 8.769 1.670 1.00 80.12 192 MET A O 1
ATOM 1388 N N . SER A 1 193 ? 14.324 7.527 0.172 1.00 83.88 193 SER A N 1
ATOM 1389 C CA . SER A 1 193 ? 13.169 6.870 -0.453 1.00 83.88 193 SER A CA 1
ATOM 1390 C C . SER A 1 193 ? 13.004 5.406 -0.046 1.00 83.88 193 SER A C 1
ATOM 1392 O O . SER A 1 193 ? 12.157 4.724 -0.614 1.00 83.88 193 SER A O 1
ATOM 1394 N N . THR A 1 194 ? 13.787 4.902 0.912 1.00 93.19 194 THR A N 1
ATOM 1395 C CA . THR A 1 194 ? 13.465 3.627 1.567 1.00 93.19 194 THR A CA 1
ATOM 1396 C C . THR A 1 194 ? 12.269 3.818 2.494 1.00 93.19 194 THR A C 1
ATOM 1398 O O . THR A 1 194 ? 12.041 4.919 3.005 1.00 93.19 194 THR A O 1
ATOM 1401 N N . TRP A 1 195 ? 11.502 2.753 2.735 1.00 96.75 195 TRP A N 1
ATOM 1402 C CA . TRP A 1 195 ? 10.370 2.798 3.660 1.00 96.75 195 TRP A CA 1
ATOM 1403 C C . TRP A 1 195 ? 10.778 3.321 5.045 1.00 96.75 195 TRP A C 1
ATOM 1405 O O . TRP A 1 195 ? 10.179 4.283 5.531 1.00 96.75 195 TRP A O 1
ATOM 1415 N N . GLU A 1 196 ? 11.851 2.764 5.621 1.00 96.69 196 GLU A N 1
ATOM 1416 C CA . GLU A 1 196 ? 12.369 3.087 6.959 1.00 96.69 196 GLU A CA 1
ATOM 1417 C C . GLU A 1 196 ? 12.617 4.589 7.160 1.00 96.69 196 GLU A C 1
ATOM 1419 O O . GLU A 1 196 ? 12.273 5.142 8.211 1.00 96.69 196 GLU A O 1
ATOM 1424 N N . ARG A 1 197 ? 13.118 5.265 6.117 1.00 94.25 197 ARG A N 1
ATOM 1425 C CA . ARG A 1 197 ? 13.513 6.684 6.135 1.00 94.25 197 ARG A CA 1
ATOM 1426 C C . ARG A 1 197 ? 12.503 7.613 5.472 1.00 94.25 197 ARG A C 1
ATOM 1428 O O . ARG A 1 197 ? 12.723 8.832 5.445 1.00 94.25 197 ARG A O 1
ATOM 1435 N N . SER A 1 198 ? 11.413 7.075 4.935 1.00 94.88 198 SER A N 1
ATOM 1436 C CA . SER A 1 198 ? 10.438 7.842 4.164 1.00 94.88 198 SER A CA 1
ATOM 1437 C C . SER A 1 198 ? 9.722 8.897 5.014 1.00 94.88 198 SER A C 1
ATOM 1439 O O . SER A 1 198 ? 9.563 8.774 6.232 1.00 94.88 198 SER A O 1
ATOM 1441 N N . GLY A 1 199 ? 9.291 9.978 4.358 1.00 95.06 199 GLY A N 1
ATOM 1442 C CA . GLY A 1 199 ? 8.442 10.989 4.988 1.00 95.06 199 GLY A CA 1
ATOM 1443 C C . GLY A 1 199 ? 7.046 10.453 5.288 1.00 95.06 199 GLY A C 1
ATOM 1444 O O . GLY A 1 199 ? 6.480 10.788 6.326 1.00 95.06 199 GLY A O 1
ATOM 1445 N N . VAL A 1 200 ? 6.530 9.578 4.423 1.00 97.00 200 VAL A N 1
ATOM 1446 C CA . VAL A 1 200 ? 5.227 8.932 4.617 1.00 97.00 200 VAL A CA 1
ATOM 1447 C C . VAL A 1 200 ? 5.221 8.028 5.845 1.00 97.00 200 VAL A C 1
ATOM 1449 O O . VAL A 1 200 ? 4.317 8.170 6.659 1.00 97.00 200 VAL A O 1
ATOM 1452 N N . ARG A 1 201 ? 6.233 7.174 6.060 1.00 97.75 201 ARG A N 1
ATOM 1453 C CA . ARG A 1 201 ? 6.299 6.333 7.270 1.00 97.75 201 ARG A CA 1
ATOM 1454 C C . ARG A 1 201 ? 6.272 7.166 8.552 1.00 97.75 201 ARG A C 1
ATOM 1456 O O . ARG A 1 201 ? 5.537 6.825 9.478 1.00 97.75 201 ARG A O 1
ATOM 1463 N N . ARG A 1 202 ? 7.046 8.262 8.594 1.00 97.38 202 ARG A N 1
ATOM 1464 C CA . ARG A 1 202 ? 7.068 9.191 9.740 1.00 97.38 202 ARG A CA 1
ATOM 1465 C C . ARG A 1 202 ? 5.710 9.834 9.990 1.00 97.38 202 ARG A C 1
ATOM 1467 O O . ARG A 1 202 ? 5.307 9.929 11.136 1.00 97.38 202 ARG A O 1
ATOM 1474 N N . TYR A 1 203 ? 5.021 10.258 8.935 1.00 98.06 203 TYR A N 1
ATOM 1475 C CA . TYR A 1 203 ? 3.677 10.816 9.051 1.00 98.06 203 TYR A CA 1
ATOM 1476 C C . TYR A 1 203 ? 2.669 9.770 9.550 1.00 98.06 203 TYR A C 1
ATOM 1478 O O . TYR A 1 203 ? 1.934 10.027 10.498 1.00 98.06 203 TYR A O 1
ATOM 1486 N N . LEU A 1 204 ? 2.679 8.569 8.959 1.00 98.69 204 LEU A N 1
ATOM 1487 C CA . LEU A 1 204 ? 1.740 7.500 9.301 1.00 98.69 204 LEU A CA 1
ATOM 1488 C C . LEU A 1 204 ? 1.882 7.022 10.749 1.00 98.69 204 LEU A C 1
ATOM 1490 O O . LEU A 1 204 ? 0.876 6.755 11.392 1.00 98.69 204 LEU A O 1
ATOM 1494 N N . ASN A 1 205 ? 3.111 6.945 11.268 1.00 98.62 205 ASN A N 1
ATOM 1495 C CA . ASN A 1 205 ? 3.396 6.520 12.646 1.00 98.62 205 ASN A CA 1
ATOM 1496 C C . ASN A 1 205 ? 3.609 7.699 13.618 1.00 98.62 205 ASN A C 1
ATOM 1498 O O . ASN A 1 205 ? 4.044 7.482 14.745 1.00 98.62 205 ASN A O 1
ATOM 1502 N N . GLY A 1 206 ? 3.347 8.927 13.170 1.00 98.38 206 GLY A N 1
ATOM 1503 C CA . GLY A 1 206 ? 3.367 10.155 13.967 1.00 98.38 206 GLY A CA 1
ATOM 1504 C C . GLY A 1 206 ? 2.004 10.821 13.861 1.00 98.38 206 GLY A C 1
ATOM 1505 O O . GLY A 1 206 ? 1.019 10.220 14.270 1.00 98.38 206 GLY A O 1
ATOM 1506 N N . ASP A 1 207 ? 1.934 11.994 13.228 1.00 98.12 207 ASP A N 1
ATOM 1507 C CA . ASP A 1 207 ? 0.722 12.819 13.099 1.00 98.12 207 ASP A CA 1
ATOM 1508 C C . ASP A 1 207 ? -0.567 12.032 12.790 1.00 98.12 207 ASP A C 1
ATOM 1510 O O . ASP A 1 207 ? -1.603 12.277 13.409 1.00 98.12 207 ASP A O 1
ATOM 1514 N N . PHE A 1 208 ? -0.525 11.080 11.848 1.00 98.38 208 PHE A N 1
ATOM 1515 C CA . PHE A 1 208 ? -1.705 10.288 11.502 1.00 98.38 208 PHE A CA 1
ATOM 1516 C C . PHE A 1 208 ? -2.097 9.328 12.628 1.00 98.38 208 PHE A C 1
ATOM 1518 O O . PHE A 1 208 ? -3.247 9.341 13.052 1.00 98.38 208 PHE A O 1
ATOM 1525 N N . TYR A 1 209 ? -1.159 8.538 13.158 1.00 98.50 209 TYR A N 1
ATOM 1526 C CA . TYR A 1 209 ? -1.406 7.663 14.310 1.00 98.50 209 TYR A CA 1
ATOM 1527 C C . TYR A 1 209 ? -1.843 8.456 15.550 1.00 98.50 209 TYR A C 1
ATOM 1529 O O . TYR A 1 209 ? -2.754 8.045 16.266 1.00 98.50 209 TYR A O 1
ATOM 1537 N N . ASP A 1 210 ? -1.244 9.623 15.778 1.00 98.25 210 ASP A N 1
ATOM 1538 C CA . ASP A 1 210 ? -1.541 10.485 16.917 1.00 98.25 210 ASP A CA 1
ATOM 1539 C C . ASP A 1 210 ? -2.948 11.083 16.863 1.00 98.25 210 ASP A C 1
ATOM 1541 O O . ASP A 1 210 ? -3.501 11.394 17.920 1.00 98.25 210 ASP A O 1
ATOM 1545 N N . SER A 1 211 ? -3.548 11.163 15.670 1.00 97.31 211 SER A N 1
ATOM 1546 C CA . SER A 1 211 ? -4.933 11.606 15.475 1.00 97.31 211 SER A CA 1
ATOM 1547 C C . SER A 1 211 ? -5.993 10.610 15.970 1.00 97.31 211 SER A C 1
ATOM 1549 O O . SER A 1 211 ? -7.138 11.003 16.199 1.00 97.31 211 SER A O 1
ATOM 1551 N N . PHE A 1 212 ? -5.632 9.337 16.173 1.00 97.62 212 PHE A N 1
ATOM 1552 C CA . PHE A 1 212 ? -6.549 8.326 16.703 1.00 97.62 212 PHE A CA 1
ATOM 1553 C C . PHE A 1 212 ? -6.812 8.551 18.195 1.00 97.62 212 PHE A C 1
ATOM 1555 O O . PHE A 1 212 ? -5.953 9.025 18.943 1.00 97.62 212 PHE A O 1
ATOM 1562 N N . SER A 1 213 ? -7.997 8.146 18.656 1.00 97.31 213 SER A N 1
ATOM 1563 C CA . SER A 1 213 ? -8.299 8.128 20.088 1.00 97.31 213 SER A CA 1
ATOM 1564 C C . SER A 1 213 ? -7.392 7.136 20.828 1.00 97.31 213 SER A C 1
ATOM 1566 O O . SER A 1 213 ? -6.955 6.137 20.258 1.00 97.31 213 SER A O 1
ATOM 1568 N N . GLU A 1 214 ? -7.145 7.348 22.123 1.00 97.31 214 GLU A N 1
ATOM 1569 C CA . GLU A 1 214 ? -6.343 6.405 22.925 1.00 97.31 214 GLU A CA 1
ATOM 1570 C C . GLU A 1 214 ? -6.957 4.991 22.953 1.00 97.31 214 GLU A C 1
ATOM 1572 O O . GLU A 1 214 ? -6.235 3.993 22.963 1.00 97.31 214 GLU A O 1
ATOM 1577 N N . ALA A 1 215 ? -8.291 4.895 22.897 1.00 95.38 215 ALA A N 1
ATOM 1578 C CA . ALA A 1 215 ? -9.003 3.623 22.792 1.00 95.38 215 ALA A CA 1
ATOM 1579 C C . ALA A 1 215 ? -8.744 2.915 21.450 1.00 95.38 215 ALA A C 1
ATOM 1581 O O . ALA A 1 215 ? -8.560 1.699 21.425 1.00 95.38 215 ALA A O 1
ATOM 1582 N N . ASP A 1 216 ? -8.696 3.661 20.345 1.00 96.69 216 ASP A N 1
ATOM 1583 C CA . ASP A 1 216 ? -8.383 3.102 19.030 1.00 96.69 216 ASP A CA 1
ATOM 1584 C C . ASP A 1 216 ? -6.905 2.723 18.921 1.00 96.69 216 ASP A C 1
ATOM 1586 O O . ASP A 1 216 ? -6.590 1.621 18.472 1.00 96.69 216 ASP A O 1
ATOM 1590 N N . LYS A 1 217 ? -5.993 3.576 19.406 1.00 97.50 217 LYS A N 1
ATOM 1591 C CA . LYS A 1 217 ? -4.547 3.298 19.450 1.00 97.50 217 LYS A CA 1
ATOM 1592 C C . LYS A 1 217 ? -4.238 1.982 20.158 1.00 97.50 217 LYS A C 1
ATOM 1594 O O . LYS A 1 217 ? -3.420 1.204 19.670 1.00 97.50 217 LYS A O 1
ATOM 1599 N N . ALA A 1 218 ? -4.935 1.688 21.259 1.00 96.69 218 ALA A N 1
ATOM 1600 C CA . ALA A 1 218 ? -4.778 0.439 22.007 1.00 96.69 218 ALA A CA 1
ATOM 1601 C C . ALA A 1 218 ? -5.098 -0.825 21.182 1.00 96.69 218 ALA A C 1
ATOM 1603 O O . ALA A 1 218 ? -4.665 -1.918 21.545 1.00 96.69 218 ALA A O 1
ATOM 1604 N N . ARG A 1 219 ? -5.827 -0.682 20.071 1.00 96.62 219 ARG A N 1
ATOM 1605 C CA . ARG A 1 219 ? -6.230 -1.771 19.170 1.00 96.62 219 ARG A CA 1
ATOM 1606 C C . ARG A 1 219 ? -5.362 -1.864 17.922 1.00 96.62 219 ARG A C 1
ATOM 1608 O O .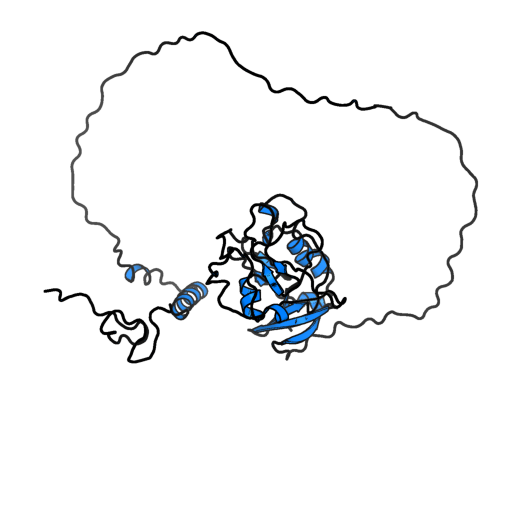 ARG A 1 219 ? -5.477 -2.833 17.178 1.00 96.62 219 ARG A O 1
ATOM 1615 N N . ILE A 1 220 ? -4.482 -0.894 17.677 1.00 98.12 220 ILE A N 1
ATOM 1616 C CA . ILE A 1 220 ? -3.548 -0.935 16.549 1.00 98.12 220 ILE A CA 1
ATOM 1617 C C . ILE A 1 220 ? -2.334 -1.774 16.954 1.00 98.12 220 ILE A C 1
ATOM 1619 O O . ILE A 1 220 ? -1.529 -1.406 17.823 1.00 98.12 220 ILE A O 1
ATOM 1623 N N . ALA A 1 221 ? -2.198 -2.934 16.318 1.00 97.62 221 ALA A N 1
ATOM 1624 C CA . ALA A 1 221 ? -1.122 -3.862 16.600 1.00 97.62 221 ALA A CA 1
ATOM 1625 C C . ALA A 1 221 ? 0.218 -3.321 16.090 1.00 97.62 221 ALA A C 1
ATOM 1627 O O . ALA A 1 221 ? 0.329 -2.743 15.012 1.00 97.62 221 ALA A O 1
ATOM 1628 N N . GLU A 1 222 ? 1.260 -3.540 16.887 1.00 97.62 222 GLU A N 1
ATOM 1629 C CA . GLU A 1 222 ? 2.628 -3.342 16.426 1.00 97.62 222 GLU A CA 1
ATOM 1630 C C . GLU A 1 222 ? 3.024 -4.492 15.500 1.00 97.62 222 GLU A C 1
ATOM 1632 O O . GLU A 1 222 ? 2.821 -5.658 15.843 1.00 97.62 222 GLU A O 1
ATOM 1637 N N . THR A 1 223 ? 3.546 -4.161 14.322 1.00 97.50 223 THR A N 1
ATOM 1638 C CA . THR A 1 223 ? 3.782 -5.122 13.243 1.00 97.50 223 THR A CA 1
ATOM 1639 C C . THR A 1 223 ? 5.225 -5.034 12.772 1.00 97.50 223 THR A C 1
ATOM 1641 O O . THR A 1 223 ? 5.711 -3.948 12.462 1.00 97.50 223 THR A O 1
ATOM 1644 N N . LEU A 1 224 ? 5.898 -6.183 12.671 1.00 97.94 224 LEU A N 1
ATOM 1645 C CA . LEU A 1 224 ? 7.149 -6.287 11.925 1.00 97.94 224 LEU A CA 1
ATOM 1646 C C . LEU A 1 224 ? 6.836 -6.156 10.430 1.00 97.94 224 LEU A C 1
ATOM 1648 O O . LEU A 1 224 ? 6.198 -7.032 9.846 1.00 97.94 224 LEU A O 1
ATOM 1652 N N . VAL A 1 225 ? 7.274 -5.060 9.825 1.00 98.19 225 VAL A N 1
ATOM 1653 C CA . VAL A 1 225 ? 7.077 -4.748 8.413 1.00 98.19 225 VAL A CA 1
ATOM 1654 C C . VAL A 1 225 ? 8.374 -5.013 7.664 1.00 98.19 225 VAL A C 1
ATOM 1656 O O . VAL A 1 225 ? 9.386 -4.343 7.865 1.00 98.19 225 VAL A O 1
ATOM 1659 N N . THR A 1 226 ? 8.318 -5.981 6.756 1.00 97.62 226 THR A N 1
ATOM 1660 C CA . THR A 1 226 ? 9.415 -6.315 5.848 1.00 97.62 226 THR A CA 1
ATOM 1661 C C . THR A 1 226 ? 9.172 -5.672 4.486 1.00 97.62 226 THR A C 1
ATOM 1663 O O . THR A 1 226 ? 8.035 -5.630 3.993 1.00 97.62 226 THR A O 1
ATOM 1666 N N . THR A 1 227 ? 10.237 -5.196 3.845 1.00 96.75 227 THR A N 1
ATOM 1667 C CA . THR A 1 227 ? 10.179 -4.630 2.490 1.00 96.75 227 THR A CA 1
ATOM 1668 C C . THR A 1 227 ? 11.219 -5.318 1.624 1.00 96.75 227 THR A C 1
ATOM 1670 O O . THR A 1 227 ? 12.399 -4.992 1.709 1.00 96.75 227 THR A O 1
ATOM 1673 N N . ALA A 1 228 ? 10.771 -6.270 0.808 1.00 96.31 228 ALA A N 1
ATOM 1674 C CA . ALA A 1 228 ? 11.645 -7.040 -0.063 1.00 96.31 228 ALA A CA 1
ATOM 1675 C C . ALA A 1 228 ? 12.217 -6.198 -1.216 1.00 96.31 228 ALA A C 1
ATOM 1677 O O . ALA A 1 228 ? 11.741 -5.099 -1.525 1.00 96.31 228 ALA A O 1
ATOM 1678 N N . ASP A 1 229 ? 13.248 -6.750 -1.847 1.00 96.44 229 ASP A N 1
ATOM 1679 C CA . ASP A 1 229 ? 13.848 -6.211 -3.061 1.00 96.44 229 ASP A CA 1
ATOM 1680 C C . ASP A 1 229 ? 12.831 -6.185 -4.206 1.00 96.44 229 ASP A C 1
ATOM 1682 O O . ASP A 1 229 ? 11.939 -7.028 -4.298 1.00 96.44 229 ASP A O 1
ATOM 1686 N N . ASN A 1 230 ? 12.988 -5.234 -5.125 1.00 95.62 230 ASN A N 1
ATOM 1687 C CA . ASN A 1 230 ? 12.174 -5.200 -6.332 1.00 95.62 230 ASN A CA 1
ATOM 1688 C C . ASN A 1 230 ? 12.491 -6.443 -7.188 1.00 95.62 230 ASN A C 1
ATOM 1690 O O . ASN A 1 230 ? 13.624 -6.567 -7.663 1.00 95.62 230 ASN A O 1
ATOM 1694 N N . PRO A 1 231 ? 11.524 -7.333 -7.465 1.00 94.56 231 PRO A N 1
ATOM 1695 C CA . PRO A 1 231 ? 11.814 -8.609 -8.119 1.00 94.56 231 PRO A CA 1
ATOM 1696 C C . PRO A 1 231 ? 12.220 -8.466 -9.593 1.00 94.56 231 PRO A C 1
ATOM 1698 O O . PRO A 1 231 ? 12.773 -9.400 -10.168 1.00 94.56 231 PRO A O 1
ATOM 1701 N N . TRP A 1 232 ? 11.952 -7.321 -10.233 1.00 94.69 232 TRP A N 1
ATOM 1702 C CA . TRP A 1 232 ? 12.240 -7.107 -11.657 1.00 94.69 232 TRP A CA 1
ATOM 1703 C C . TRP A 1 232 ? 13.555 -6.378 -11.914 1.00 94.69 232 TRP A C 1
ATOM 1705 O O . TRP A 1 232 ? 14.145 -6.566 -12.978 1.00 94.69 232 TRP A O 1
ATOM 1715 N N . SER A 1 233 ? 13.998 -5.530 -10.984 1.00 92.06 233 SER A N 1
ATOM 1716 C CA . SER A 1 233 ? 15.276 -4.812 -11.083 1.00 92.06 233 SER A CA 1
ATOM 1717 C C . SER A 1 233 ? 16.354 -5.353 -10.144 1.00 92.06 233 SER A C 1
ATOM 1719 O O . SER A 1 233 ? 17.526 -5.046 -10.341 1.00 92.06 233 SER A O 1
ATOM 1721 N N . GLY A 1 234 ? 15.976 -6.115 -9.114 1.00 92.31 234 GLY A N 1
ATOM 1722 C CA . GLY A 1 234 ? 16.861 -6.498 -8.014 1.00 92.31 234 GLY A CA 1
ATOM 1723 C C . GLY A 1 234 ? 17.257 -5.325 -7.111 1.00 92.31 234 GLY A C 1
ATOM 1724 O O . GLY A 1 234 ? 18.187 -5.459 -6.321 1.00 92.31 234 GLY A O 1
ATOM 1725 N N . LYS A 1 235 ? 16.606 -4.155 -7.236 1.00 92.19 235 LYS A N 1
ATOM 1726 C CA . LYS A 1 235 ? 16.891 -3.004 -6.369 1.00 92.19 235 LYS A CA 1
ATOM 1727 C C . LYS A 1 235 ? 16.539 -3.366 -4.931 1.00 92.19 235 LYS A C 1
ATOM 1729 O O . LYS A 1 235 ? 15.412 -3.790 -4.676 1.00 92.19 235 LYS A O 1
ATOM 1734 N N . SER A 1 236 ? 17.487 -3.152 -4.022 1.00 93.50 236 SER A N 1
ATOM 1735 C CA . SER A 1 236 ? 17.315 -3.510 -2.620 1.00 93.50 236 SER A CA 1
ATOM 1736 C C . SER A 1 236 ? 16.099 -2.836 -1.993 1.00 93.50 236 SER A C 1
ATOM 1738 O O . SER A 1 236 ? 15.803 -1.668 -2.266 1.00 93.50 236 SER A O 1
ATOM 1740 N N . GLY A 1 237 ? 15.413 -3.599 -1.152 1.00 93.69 237 GLY A N 1
ATOM 1741 C CA . GLY A 1 237 ? 14.320 -3.138 -0.321 1.00 93.69 237 GLY A CA 1
ATOM 1742 C C . GLY A 1 237 ? 14.772 -2.218 0.809 1.00 93.69 237 GLY A C 1
ATOM 1743 O O . GLY A 1 237 ? 15.809 -1.552 0.754 1.00 93.69 237 GLY A O 1
ATOM 1744 N N . SER A 1 238 ? 13.957 -2.166 1.855 1.00 94.50 238 SER A N 1
ATOM 1745 C CA . SER A 1 238 ? 14.244 -1.387 3.061 1.00 94.50 238 SER A CA 1
ATOM 1746 C C . SER A 1 238 ? 14.583 -2.335 4.207 1.00 94.50 238 SER A C 1
ATOM 1748 O O . SER A 1 238 ? 13.981 -3.408 4.268 1.00 94.50 238 SER A O 1
ATOM 1750 N N . PRO A 1 239 ? 15.462 -1.939 5.149 1.00 96.69 239 PRO A N 1
ATOM 1751 C CA . PRO A 1 239 ? 15.583 -2.632 6.424 1.00 96.69 239 PRO A CA 1
ATOM 1752 C C . PRO A 1 239 ? 14.217 -2.821 7.083 1.00 96.69 239 PRO A C 1
ATOM 1754 O O . PRO A 1 239 ? 13.334 -1.967 6.929 1.00 96.69 239 PRO A O 1
ATOM 1757 N N . ASP A 1 240 ? 14.084 -3.921 7.819 1.00 97.94 240 ASP A N 1
ATOM 1758 C CA . ASP A 1 240 ? 12.875 -4.234 8.570 1.00 97.94 240 ASP A CA 1
ATOM 1759 C C . ASP A 1 240 ? 12.565 -3.132 9.581 1.00 97.94 240 ASP A C 1
ATOM 1761 O O . ASP A 1 240 ? 13.452 -2.584 10.246 1.00 97.94 240 ASP A O 1
ATOM 1765 N N . THR A 1 241 ? 11.281 -2.824 9.707 1.00 98.44 241 THR A N 1
ATOM 1766 C CA . THR A 1 241 ? 10.773 -1.831 10.646 1.00 98.44 241 THR A CA 1
ATOM 1767 C C . THR A 1 241 ? 9.699 -2.433 11.524 1.00 98.44 241 THR A C 1
ATOM 1769 O O . THR A 1 241 ? 9.068 -3.433 11.193 1.00 98.44 241 THR A O 1
ATOM 1772 N N . THR A 1 242 ? 9.468 -1.782 12.653 1.00 98.38 242 THR A N 1
ATOM 1773 C CA . THR A 1 242 ? 8.331 -2.074 13.508 1.00 98.38 242 THR A CA 1
ATOM 1774 C C . THR A 1 242 ? 7.375 -0.895 13.424 1.00 98.38 242 THR A C 1
ATOM 1776 O O . THR A 1 242 ? 7.732 0.213 13.826 1.00 98.38 242 THR A O 1
ATOM 1779 N N . ASP A 1 243 ? 6.195 -1.123 12.849 1.00 98.62 243 ASP A N 1
ATOM 1780 C CA . ASP A 1 243 ? 5.232 -0.077 12.505 1.00 98.62 243 ASP A CA 1
ATOM 1781 C C . ASP A 1 243 ? 3.834 -0.401 13.035 1.00 98.62 243 ASP A C 1
ATOM 1783 O O . ASP A 1 243 ? 3.430 -1.560 13.152 1.00 98.62 243 ASP A O 1
ATOM 1787 N N . LYS A 1 244 ? 3.076 0.654 13.334 1.00 98.56 244 LYS A N 1
ATOM 1788 C CA . LYS A 1 244 ? 1.646 0.594 13.652 1.00 98.56 244 LYS A CA 1
ATOM 1789 C C . LYS A 1 244 ? 0.801 0.733 12.393 1.00 98.56 244 LYS A C 1
ATOM 1791 O O . LYS A 1 244 ? -0.183 0.021 12.224 1.00 98.56 244 LYS A O 1
ATOM 1796 N N . ILE A 1 245 ? 1.208 1.644 11.512 1.00 98.81 245 ILE A N 1
ATOM 1797 C CA . ILE A 1 245 ? 0.516 1.963 10.264 1.00 98.81 245 ILE A CA 1
ATOM 1798 C C . ILE A 1 245 ? 1.549 1.986 9.136 1.00 98.81 245 ILE A C 1
ATOM 1800 O O . ILE A 1 245 ? 2.614 2.596 9.261 1.00 98.81 245 ILE A O 1
ATOM 1804 N N . PHE A 1 246 ? 1.251 1.314 8.031 1.00 98.81 246 PHE A N 1
ATOM 1805 C CA . PHE A 1 246 ? 2.175 1.133 6.914 1.00 98.81 246 PHE A CA 1
ATOM 1806 C C . PHE A 1 246 ? 1.474 1.245 5.558 1.00 98.81 246 PHE A C 1
ATOM 1808 O O . PHE A 1 246 ? 0.260 1.397 5.479 1.00 98.81 246 PHE A O 1
ATOM 1815 N N . LEU A 1 247 ? 2.248 1.213 4.473 1.00 98.81 247 LEU A N 1
ATOM 1816 C CA . LEU A 1 247 ? 1.730 1.040 3.113 1.00 98.81 247 LEU A CA 1
ATOM 1817 C C . LEU A 1 247 ? 1.970 -0.393 2.657 1.00 98.81 247 LEU A C 1
ATOM 1819 O O . LEU A 1 247 ? 2.988 -0.973 3.033 1.00 98.81 247 LEU A O 1
ATOM 1823 N N . LEU A 1 248 ? 1.091 -0.941 1.817 1.00 98.81 248 LEU A N 1
ATOM 1824 C CA . LEU A 1 248 ? 1.256 -2.290 1.264 1.00 98.81 248 LEU A CA 1
ATOM 1825 C C . LEU A 1 248 ? 2.520 -2.413 0.387 1.00 98.81 248 LEU A C 1
ATOM 1827 O O . LEU A 1 248 ? 3.007 -1.427 -0.176 1.00 98.81 248 LEU A O 1
ATOM 1831 N N . SER A 1 249 ? 3.067 -3.626 0.283 1.00 98.62 249 SER A N 1
ATOM 1832 C CA . SER A 1 249 ? 4.168 -3.958 -0.633 1.00 98.62 249 SER A CA 1
ATOM 1833 C C . SER A 1 249 ? 3.641 -4.524 -1.945 1.00 98.62 249 SER A C 1
ATOM 1835 O O . SER A 1 249 ? 2.466 -4.866 -2.060 1.00 98.62 249 SER A O 1
ATOM 1837 N N . LEU A 1 250 ? 4.524 -4.682 -2.931 1.00 98.44 250 LEU A N 1
ATOM 1838 C CA . LEU A 1 250 ? 4.221 -5.388 -4.178 1.00 98.44 250 LEU A CA 1
ATOM 1839 C C . LEU A 1 250 ? 3.629 -6.781 -3.916 1.00 98.44 250 LEU A C 1
ATOM 1841 O O . LEU A 1 250 ? 2.611 -7.144 -4.503 1.00 98.44 250 LEU A O 1
ATOM 1845 N N . GLU A 1 251 ? 4.238 -7.541 -3.008 1.00 98.25 251 GLU A N 1
ATOM 1846 C CA . GLU A 1 251 ? 3.825 -8.904 -2.671 1.00 98.25 251 GLU A CA 1
ATOM 1847 C C . GLU A 1 251 ? 2.450 -8.923 -2.005 1.00 98.25 251 GLU A C 1
ATOM 1849 O O . GLU A 1 251 ? 1.634 -9.791 -2.298 1.00 98.25 251 GLU A O 1
ATOM 1854 N N . GLU A 1 252 ? 2.171 -7.961 -1.127 1.00 98.69 252 GLU A N 1
ATOM 1855 C CA . GLU A 1 252 ? 0.877 -7.857 -0.455 1.00 98.69 252 GLU A CA 1
ATOM 1856 C C . GLU A 1 252 ? -0.227 -7.396 -1.400 1.00 98.69 252 GLU A C 1
ATOM 1858 O O . GLU A 1 252 ? -1.333 -7.928 -1.339 1.00 98.69 252 GLU A O 1
ATOM 1863 N N . VAL A 1 253 ? 0.057 -6.465 -2.316 1.00 98.75 253 VAL A N 1
ATOM 1864 C CA . VAL A 1 253 ? -0.921 -6.066 -3.337 1.00 98.75 253 VAL A CA 1
ATOM 1865 C C . VAL A 1 253 ? -1.302 -7.260 -4.203 1.00 98.75 253 VAL A C 1
ATOM 1867 O O . VAL A 1 253 ? -2.485 -7.516 -4.415 1.00 98.75 253 VAL A O 1
ATOM 1870 N N . VAL A 1 254 ? -0.316 -8.032 -4.656 1.00 98.38 254 VAL A N 1
ATOM 1871 C CA . VAL A 1 254 ? -0.549 -9.267 -5.412 1.00 98.38 254 VAL A CA 1
ATOM 1872 C C . VAL A 1 254 ? -1.318 -10.294 -4.576 1.00 98.38 254 VAL A C 1
ATOM 1874 O O . VAL A 1 254 ? -2.287 -10.883 -5.050 1.00 98.38 254 VAL A O 1
ATOM 1877 N N . ARG A 1 255 ? -0.944 -10.479 -3.307 1.00 98.12 255 ARG A N 1
ATOM 1878 C CA . ARG A 1 255 ? -1.587 -11.445 -2.410 1.00 98.12 255 ARG A CA 1
ATOM 1879 C C . ARG A 1 255 ? -3.057 -11.130 -2.145 1.00 98.12 255 ARG A C 1
ATOM 1881 O O . ARG A 1 255 ? -3.867 -12.052 -2.152 1.00 98.12 255 ARG A O 1
ATOM 1888 N N . TYR A 1 256 ? -3.391 -9.867 -1.880 1.00 98.56 256 TYR A N 1
ATOM 1889 C CA . TYR A 1 256 ? -4.722 -9.489 -1.397 1.00 98.56 256 TYR A CA 1
ATOM 1890 C C . TYR A 1 256 ? -5.662 -8.984 -2.492 1.00 98.56 256 TYR A C 1
ATOM 1892 O O . TYR A 1 256 ? -6.872 -9.116 -2.341 1.00 98.56 256 TYR A O 1
ATOM 1900 N N . PHE A 1 257 ? -5.138 -8.458 -3.603 1.00 98.38 257 PHE A N 1
ATOM 1901 C CA . PHE A 1 257 ? -5.964 -7.975 -4.717 1.00 98.38 257 PHE A CA 1
ATOM 1902 C C . PHE A 1 257 ? -5.933 -8.884 -5.950 1.00 98.38 257 PHE A C 1
ATOM 1904 O O . PHE A 1 257 ? -6.715 -8.670 -6.872 1.00 98.38 257 PHE A O 1
ATOM 1911 N N . GLY A 1 258 ? -5.079 -9.910 -5.967 1.00 98.06 258 GLY A N 1
ATOM 1912 C CA . GLY A 1 258 ? -5.053 -10.941 -7.001 1.00 98.06 258 GLY A CA 1
ATOM 1913 C C . GLY A 1 258 ? -3.693 -11.087 -7.678 1.00 98.06 258 GLY A C 1
ATOM 1914 O O . GLY A 1 258 ? -3.001 -10.104 -7.967 1.00 98.06 258 GLY A O 1
ATOM 1915 N N . ASP A 1 259 ? -3.338 -12.345 -7.952 1.00 97.62 259 ASP A N 1
ATOM 1916 C CA . ASP A 1 259 ? -2.043 -12.752 -8.490 1.00 97.62 259 ASP A CA 1
ATOM 1917 C C . ASP A 1 259 ? -2.181 -13.339 -9.898 1.00 97.62 259 ASP A C 1
ATOM 1919 O O . ASP A 1 259 ? -2.817 -14.376 -10.111 1.00 97.62 259 ASP A O 1
ATOM 1923 N N . SER A 1 260 ? -1.595 -12.656 -10.883 1.00 96.94 260 SER A N 1
ATOM 1924 C CA . SER A 1 260 ? -1.473 -13.144 -12.263 1.00 96.94 260 SER A CA 1
ATOM 1925 C C . SER A 1 260 ? -0.195 -13.962 -12.494 1.00 96.94 260 SER A C 1
ATOM 1927 O O . SER A 1 260 ? 0.028 -14.465 -13.593 1.00 96.94 260 SER A O 1
ATOM 1929 N N . GLY A 1 261 ? 0.666 -14.084 -11.481 1.00 96.88 261 GLY A N 1
ATOM 1930 C CA . GLY A 1 261 ? 1.977 -14.724 -11.528 1.00 96.88 261 GLY A CA 1
ATOM 1931 C C . GLY A 1 261 ? 3.084 -13.843 -12.113 1.00 96.88 261 GLY A C 1
ATOM 1932 O O . GLY A 1 261 ? 4.252 -14.239 -12.079 1.00 96.88 261 GLY A O 1
ATOM 1933 N N . GLN A 1 262 ? 2.754 -12.656 -12.633 1.00 96.56 262 GLN A N 1
ATOM 1934 C CA . GLN A 1 262 ? 3.694 -11.793 -13.358 1.00 96.56 262 GLN A CA 1
ATOM 1935 C C . GLN A 1 262 ? 4.744 -11.134 -12.458 1.00 96.56 262 GLN A C 1
ATOM 1937 O O . GLN A 1 262 ? 5.831 -10.814 -12.936 1.00 96.56 262 GLN A O 1
ATOM 1942 N N . LEU A 1 263 ? 4.470 -10.972 -11.157 1.00 96.06 263 LEU A N 1
ATOM 1943 C CA . LEU A 1 263 ? 5.454 -10.420 -10.220 1.00 96.06 263 LEU A CA 1
ATOM 1944 C C . LEU A 1 263 ? 6.727 -11.279 -10.190 1.00 96.06 263 LEU A C 1
ATOM 1946 O O . LEU A 1 263 ? 7.829 -10.743 -10.257 1.00 96.06 263 LEU A O 1
ATOM 1950 N N . ASN A 1 264 ? 6.561 -12.604 -10.200 1.00 94.38 264 ASN A N 1
ATOM 1951 C CA . ASN A 1 264 ? 7.662 -13.571 -10.206 1.00 94.38 264 ASN A CA 1
ATOM 1952 C C . ASN A 1 264 ? 8.065 -14.029 -11.616 1.00 94.38 264 ASN A C 1
ATOM 1954 O O . ASN A 1 264 ? 9.159 -14.550 -11.807 1.00 94.38 264 ASN A O 1
ATOM 1958 N N . ASN A 1 265 ? 7.190 -13.848 -12.608 1.00 92.69 265 ASN A N 1
ATOM 1959 C CA . ASN A 1 265 ? 7.420 -14.245 -13.994 1.00 92.69 265 ASN A CA 1
ATOM 1960 C C . ASN A 1 265 ? 7.247 -13.027 -14.897 1.00 92.69 265 ASN A C 1
ATOM 1962 O O . ASN A 1 265 ? 6.236 -12.902 -15.593 1.00 92.69 265 ASN A O 1
ATOM 1966 N N . ARG A 1 266 ? 8.223 -12.111 -14.846 1.00 90.69 266 ARG A N 1
ATOM 1967 C CA . ARG A 1 266 ? 8.173 -10.874 -15.627 1.00 90.69 266 ARG A CA 1
ATOM 1968 C C . ARG A 1 266 ? 7.950 -11.213 -17.111 1.00 90.69 266 ARG A C 1
ATOM 1970 O O . ARG A 1 266 ? 8.773 -11.932 -17.687 1.00 90.69 266 ARG A O 1
ATOM 1977 N N . PRO A 1 267 ? 6.878 -10.709 -17.747 1.00 86.50 267 PRO A N 1
ATOM 1978 C CA . PRO A 1 267 ? 6.666 -10.918 -19.174 1.00 86.50 267 PRO A CA 1
ATOM 1979 C C . PRO A 1 267 ? 7.796 -10.274 -19.986 1.00 86.50 267 PRO A C 1
ATOM 1981 O O . PRO A 1 267 ? 8.396 -9.286 -19.565 1.00 86.50 267 PRO A O 1
ATOM 1984 N N . SER A 1 268 ? 8.068 -10.800 -21.184 1.00 81.62 268 SER A N 1
ATOM 1985 C CA . SER A 1 268 ? 9.118 -10.311 -22.097 1.00 81.62 268 SER A CA 1
ATOM 1986 C C . SER A 1 268 ? 8.779 -8.968 -22.767 1.00 81.62 268 SER A C 1
ATOM 1988 O O . SER A 1 268 ? 9.114 -8.742 -23.926 1.00 81.62 268 SER A O 1
ATOM 1990 N N . SER A 1 269 ? 8.044 -8.108 -22.073 1.00 79.00 269 SER A N 1
ATOM 1991 C CA . SER A 1 269 ? 7.583 -6.809 -22.542 1.00 79.00 269 SER A CA 1
ATOM 1992 C C . SER A 1 269 ? 8.476 -5.686 -22.033 1.00 79.00 269 SER A C 1
ATOM 1994 O O . SER A 1 269 ? 8.954 -5.739 -20.899 1.00 79.00 269 SER A O 1
ATOM 1996 N N . ASP A 1 270 ? 8.559 -4.604 -22.804 1.00 79.94 270 ASP A N 1
ATOM 1997 C CA . ASP A 1 270 ? 9.261 -3.380 -22.400 1.00 79.94 270 ASP A CA 1
ATOM 1998 C C . ASP A 1 270 ? 8.531 -2.588 -21.297 1.00 79.94 270 ASP A C 1
ATOM 2000 O O . ASP A 1 270 ? 9.049 -1.585 -20.803 1.00 79.94 270 ASP A O 1
ATOM 2004 N N . THR A 1 271 ? 7.335 -3.026 -20.876 1.00 88.50 271 THR A N 1
ATOM 2005 C CA . THR A 1 271 ? 6.636 -2.411 -19.742 1.00 88.50 271 THR A CA 1
ATOM 2006 C C . THR A 1 271 ? 7.269 -2.803 -18.406 1.00 88.50 271 THR A C 1
ATOM 2008 O O . THR A 1 271 ? 7.774 -3.911 -18.201 1.00 88.50 271 THR A O 1
ATOM 2011 N N . TRP A 1 272 ? 7.215 -1.853 -17.479 1.00 92.62 272 TRP A N 1
ATOM 2012 C CA . TRP A 1 272 ? 7.613 -1.993 -16.083 1.00 92.62 272 TRP A CA 1
ATOM 2013 C C . TRP A 1 272 ? 6.391 -1.951 -15.151 1.00 92.62 272 TRP A C 1
ATOM 2015 O O . TRP A 1 272 ? 6.491 -1.559 -13.989 1.00 92.62 272 TRP A O 1
ATOM 2025 N N . ALA A 1 273 ? 5.236 -2.371 -15.670 1.00 95.69 273 ALA A N 1
ATOM 2026 C CA . ALA A 1 273 ? 4.000 -2.503 -14.920 1.00 95.69 273 ALA A CA 1
ATOM 2027 C C . ALA A 1 273 ? 3.300 -3.842 -15.192 1.00 95.69 273 ALA A C 1
ATOM 2029 O O . ALA A 1 273 ? 3.327 -4.352 -16.314 1.00 95.69 273 ALA A O 1
ATOM 2030 N N . ILE A 1 274 ? 2.633 -4.373 -14.168 1.00 96.88 274 ILE A N 1
ATOM 2031 C CA . ILE A 1 274 ? 1.697 -5.492 -14.264 1.00 96.88 274 ILE A CA 1
ATOM 2032 C C . ILE A 1 274 ? 0.317 -4.894 -14.511 1.00 96.88 274 ILE A C 1
ATOM 2034 O O . ILE A 1 274 ? -0.277 -4.298 -13.614 1.00 96.88 274 ILE A O 1
ATOM 2038 N N . SER A 1 275 ? -0.171 -5.049 -15.736 1.00 96.56 275 SER A N 1
ATOM 2039 C CA . SER A 1 275 ? -1.553 -4.751 -16.101 1.00 96.56 275 SER A CA 1
ATOM 2040 C C . SER A 1 275 ? -2.247 -6.073 -16.397 1.00 96.56 275 SER A C 1
ATOM 2042 O O . SER A 1 275 ? -1.856 -6.785 -17.325 1.00 96.56 275 SER A O 1
ATOM 2044 N N . ASP A 1 276 ? -3.216 -6.437 -15.566 1.00 96.50 276 ASP A N 1
ATOM 2045 C CA . ASP A 1 276 ? -3.860 -7.746 -15.594 1.00 96.50 276 ASP A CA 1
ATOM 2046 C C . ASP A 1 276 ? -5.353 -7.653 -15.230 1.00 96.50 276 ASP A C 1
ATOM 2048 O O . ASP A 1 276 ? -5.917 -6.571 -15.062 1.00 96.50 276 ASP A O 1
ATOM 2052 N N . GLN A 1 277 ? -6.018 -8.804 -15.133 1.00 98.06 277 GLN A N 1
ATOM 2053 C CA . GLN A 1 277 ? -7.447 -8.888 -14.829 1.00 98.06 277 GLN A CA 1
ATOM 2054 C C . GLN A 1 277 ? -7.833 -8.371 -13.431 1.00 98.06 277 GLN A C 1
ATOM 2056 O O . GLN A 1 277 ? -9.020 -8.271 -13.140 1.00 98.06 277 GLN A O 1
ATOM 2061 N N . TYR A 1 278 ? -6.866 -8.076 -12.559 1.00 98.44 278 TYR A N 1
ATOM 2062 C CA . TYR A 1 278 ? -7.107 -7.632 -11.184 1.00 98.44 278 TYR A CA 1
ATOM 2063 C C . TYR A 1 278 ? -6.956 -6.121 -11.008 1.00 98.44 278 TYR A C 1
ATOM 2065 O O . TYR A 1 278 ? -7.082 -5.614 -9.895 1.00 98.44 278 TYR A O 1
ATOM 2073 N N . ASN A 1 279 ? -6.690 -5.391 -12.091 1.00 98.44 279 ASN A N 1
ATOM 2074 C CA . ASN A 1 279 ? -6.550 -3.941 -12.079 1.00 98.44 279 ASN A CA 1
ATOM 2075 C C . ASN A 1 279 ? -7.724 -3.250 -11.362 1.00 98.44 279 ASN A C 1
ATOM 2077 O O . ASN A 1 279 ? -7.503 -2.488 -10.426 1.00 98.44 279 ASN A O 1
ATOM 2081 N N . GLU A 1 280 ? -8.968 -3.579 -11.718 1.00 97.62 280 GLU A N 1
ATOM 2082 C CA . GLU A 1 280 ? -10.157 -2.954 -11.115 1.00 97.62 280 GLU A CA 1
ATOM 2083 C C . GLU A 1 280 ? -10.208 -3.121 -9.589 1.00 97.62 280 GLU A C 1
ATOM 2085 O O . GLU A 1 280 ? -10.576 -2.188 -8.882 1.00 97.62 280 GLU A O 1
ATOM 2090 N N . ALA A 1 281 ? -9.759 -4.263 -9.057 1.00 97.31 281 ALA A N 1
ATOM 2091 C CA . ALA A 1 281 ? -9.727 -4.499 -7.614 1.00 97.31 281 ALA A CA 1
ATOM 2092 C C . ALA A 1 281 ? -8.689 -3.622 -6.887 1.00 97.31 281 ALA A C 1
ATOM 2094 O O . ALA A 1 281 ? -8.841 -3.335 -5.701 1.00 97.31 281 ALA A O 1
ATOM 2095 N N . ARG A 1 282 ? -7.627 -3.198 -7.582 1.00 98.19 282 ARG A N 1
ATOM 2096 C CA . ARG A 1 282 ? -6.526 -2.397 -7.019 1.00 98.19 282 ARG A CA 1
ATOM 2097 C C . ARG A 1 282 ? -6.780 -0.890 -7.102 1.00 98.19 282 ARG A C 1
ATOM 2099 O O . ARG A 1 282 ? -6.094 -0.125 -6.419 1.00 98.19 282 ARG A O 1
ATOM 2106 N N . MET A 1 283 ? -7.739 -0.464 -7.925 1.00 98.00 283 MET A N 1
ATOM 2107 C CA . MET A 1 283 ? -8.142 0.936 -8.039 1.00 98.00 283 MET A CA 1
ATOM 2108 C C . MET A 1 283 ? -8.696 1.461 -6.708 1.00 98.00 283 MET A C 1
ATOM 2110 O O . MET A 1 283 ? -9.267 0.721 -5.905 1.00 98.00 283 MET A O 1
ATOM 2114 N N . ALA A 1 284 ? -8.485 2.751 -6.459 1.00 96.94 284 ALA A N 1
ATOM 2115 C CA . ALA A 1 284 ? -9.023 3.454 -5.305 1.00 96.94 284 ALA A CA 1
ATOM 2116 C C . ALA A 1 284 ? -9.178 4.939 -5.631 1.00 96.94 284 ALA A C 1
ATOM 2118 O O . ALA A 1 284 ? -8.303 5.526 -6.270 1.00 96.94 284 ALA A O 1
ATOM 2119 N N . ASP A 1 285 ? -10.279 5.526 -5.172 1.00 96.75 285 ASP A N 1
ATOM 2120 C CA . ASP A 1 285 ? -10.571 6.957 -5.261 1.00 96.75 285 ASP A CA 1
ATOM 2121 C C . ASP A 1 285 ? -10.464 7.637 -3.888 1.00 96.75 285 ASP A C 1
ATOM 2123 O O . ASP A 1 285 ? -10.400 6.975 -2.852 1.00 96.75 285 ASP A O 1
ATOM 2127 N N . ASP A 1 286 ? -10.439 8.965 -3.880 1.00 94.62 286 ASP A N 1
ATOM 2128 C CA . ASP A 1 286 ? -10.411 9.829 -2.690 1.00 94.62 286 ASP A CA 1
ATOM 2129 C C . ASP A 1 286 ? -11.815 10.292 -2.239 1.00 94.62 286 ASP A C 1
ATOM 2131 O O . ASP A 1 286 ? -11.952 11.198 -1.419 1.00 94.62 286 ASP A O 1
ATOM 2135 N N . GLY A 1 287 ? -12.878 9.698 -2.790 1.00 92.75 287 GLY A N 1
ATOM 2136 C CA . GLY A 1 287 ? -14.262 10.157 -2.661 1.00 92.75 287 GLY A CA 1
ATOM 2137 C C . GLY A 1 287 ? -14.766 10.979 -3.852 1.00 92.75 287 GLY A C 1
ATOM 2138 O O . GLY A 1 287 ? -15.962 11.256 -3.916 1.00 92.75 287 GLY A O 1
ATOM 2139 N N . SER A 1 288 ? -13.904 11.342 -4.812 1.00 91.00 288 SER A N 1
ATOM 2140 C CA . SER A 1 288 ? -14.287 12.096 -6.020 1.00 91.00 288 SER A CA 1
ATOM 2141 C C . SER A 1 288 ? -14.736 11.237 -7.208 1.00 91.00 288 SER A C 1
ATOM 2143 O O . SER A 1 288 ? -14.937 11.774 -8.296 1.00 91.00 288 SER A O 1
ATOM 2145 N N . GLU A 1 289 ? -14.849 9.916 -7.034 1.00 86.25 289 GLU A N 1
ATOM 2146 C CA . GLU A 1 289 ? -15.105 8.927 -8.102 1.00 86.25 289 GLU A CA 1
ATOM 2147 C C . GLU A 1 289 ? -13.987 8.818 -9.163 1.00 86.25 289 GLU A C 1
ATOM 2149 O O . GLU A 1 289 ? -14.059 7.974 -10.056 1.00 86.25 289 GLU A O 1
ATOM 2154 N N . ASN A 1 290 ? -12.909 9.600 -9.041 1.00 91.62 290 ASN A N 1
ATOM 2155 C CA . ASN A 1 290 ? -11.691 9.433 -9.829 1.00 91.62 290 ASN A CA 1
ATOM 2156 C C . ASN A 1 290 ? -10.685 8.575 -9.065 1.00 91.62 290 ASN A C 1
ATOM 2158 O O . ASN A 1 290 ? -10.395 8.834 -7.900 1.00 91.62 290 ASN A O 1
ATOM 2162 N N . SER A 1 291 ? -10.114 7.575 -9.732 1.00 93.94 291 SER A N 1
ATOM 2163 C CA . SER A 1 291 ? -9.002 6.815 -9.162 1.00 93.94 291 SER A CA 1
ATOM 2164 C C . SER A 1 291 ? -7.677 7.552 -9.340 1.00 93.94 291 SER A C 1
ATOM 2166 O O . SER A 1 291 ? -7.476 8.236 -10.344 1.00 93.94 291 SER A O 1
ATOM 2168 N N . PHE A 1 292 ? -6.761 7.378 -8.388 1.00 97.50 292 PHE A N 1
ATOM 2169 C CA . PHE A 1 292 ? -5.437 8.002 -8.416 1.00 97.50 292 PHE A CA 1
ATOM 2170 C C . PHE A 1 292 ? -4.327 6.985 -8.171 1.00 97.50 292 PHE A C 1
ATOM 2172 O O . PHE A 1 292 ? -4.562 5.884 -7.668 1.00 97.50 292 PHE A O 1
ATOM 2179 N N . ASP A 1 293 ? -3.104 7.371 -8.531 1.00 98.25 293 ASP A N 1
ATOM 2180 C CA . ASP A 1 293 ? -1.920 6.596 -8.190 1.00 98.25 293 ASP A CA 1
ATOM 2181 C C . ASP A 1 293 ? -1.709 6.614 -6.668 1.00 98.25 293 ASP A C 1
ATOM 2183 O O . ASP A 1 293 ? -1.857 7.659 -6.023 1.00 98.25 293 ASP A O 1
ATOM 2187 N N . TRP A 1 294 ? -1.332 5.475 -6.089 1.00 98.62 294 TRP A N 1
ATOM 2188 C CA . TRP A 1 294 ? -1.034 5.376 -4.662 1.00 98.62 294 TRP A CA 1
ATOM 2189 C C . TRP A 1 294 ? 0.248 4.600 -4.377 1.00 98.62 294 TRP A C 1
ATOM 2191 O O . TRP A 1 294 ? 0.601 3.634 -5.059 1.00 98.62 294 TRP A O 1
ATOM 2201 N N . TRP A 1 295 ? 0.974 5.064 -3.360 1.00 98.38 295 TRP A N 1
ATOM 2202 C CA . TRP A 1 295 ? 2.305 4.569 -3.022 1.00 98.38 295 TRP A CA 1
ATOM 2203 C C . TRP A 1 295 ? 2.300 3.150 -2.458 1.00 98.38 295 TRP A C 1
ATOM 2205 O O . TRP A 1 295 ? 1.463 2.793 -1.628 1.00 98.38 295 TRP A O 1
ATOM 2215 N N . LEU A 1 296 ? 3.336 2.395 -2.814 1.00 98.56 296 LEU A N 1
ATOM 2216 C CA . LEU A 1 296 ? 3.738 1.168 -2.137 1.00 98.56 296 LEU A CA 1
ATOM 2217 C C . LEU A 1 296 ? 5.006 1.421 -1.327 1.00 98.56 296 LEU A C 1
ATOM 2219 O O . LEU A 1 296 ? 5.824 2.272 -1.677 1.00 98.56 296 LEU A O 1
ATOM 2223 N N . ARG A 1 297 ? 5.214 0.645 -0.260 1.00 97.62 297 ARG A N 1
ATOM 2224 C CA . ARG A 1 297 ? 6.482 0.710 0.490 1.00 97.62 297 ARG A CA 1
ATOM 2225 C C . ARG A 1 297 ? 7.660 0.085 -0.267 1.00 97.62 297 ARG A C 1
ATOM 2227 O O . ARG A 1 297 ? 8.811 0.337 0.081 1.00 97.62 297 ARG A O 1
ATOM 2234 N N . SER A 1 298 ? 7.373 -0.738 -1.277 1.00 97.25 298 SER A N 1
ATOM 2235 C CA . SER A 1 298 ? 8.377 -1.443 -2.074 1.00 97.25 298 SER A CA 1
ATOM 2236 C C . SER A 1 298 ? 9.227 -0.496 -2.928 1.00 97.25 298 SER A C 1
ATOM 2238 O O . SER A 1 298 ? 8.721 0.502 -3.456 1.00 97.25 298 SER A O 1
ATOM 2240 N N . PRO A 1 299 ? 10.513 -0.832 -3.132 1.00 95.06 299 PRO A N 1
ATOM 2241 C CA . PRO A 1 299 ? 11.391 -0.060 -3.996 1.00 95.06 299 PRO A CA 1
ATOM 2242 C C . PRO A 1 299 ? 10.915 -0.076 -5.452 1.00 95.06 299 PRO A C 1
ATOM 2244 O O . PRO A 1 299 ? 10.371 -1.059 -5.963 1.00 95.06 299 PRO A O 1
ATOM 2247 N N . SER A 1 300 ? 11.183 1.029 -6.137 1.00 93.12 300 SER A N 1
ATOM 2248 C CA . SER A 1 300 ? 10.980 1.162 -7.578 1.00 93.12 300 SER A CA 1
ATOM 2249 C C . SER A 1 300 ? 12.115 0.532 -8.402 1.00 93.12 300 SER A C 1
ATOM 2251 O O . SER A 1 300 ? 13.139 0.104 -7.865 1.00 93.12 300 SER A O 1
ATOM 2253 N N . CYS A 1 301 ? 11.976 0.526 -9.728 1.00 87.81 301 CYS A N 1
ATOM 2254 C CA . CYS A 1 301 ? 13.068 0.184 -10.646 1.00 87.81 301 CYS A CA 1
ATOM 2255 C C . CYS A 1 301 ? 13.956 1.383 -11.008 1.00 87.81 301 CYS A C 1
ATOM 2257 O O . CYS A 1 301 ? 15.029 1.189 -11.578 1.00 87.81 301 CYS A O 1
ATOM 2259 N N . LEU A 1 302 ? 13.512 2.610 -10.722 1.00 83.56 302 LEU A N 1
ATOM 2260 C CA . LEU A 1 302 ? 14.252 3.826 -11.046 1.00 83.56 302 LEU A CA 1
ATOM 2261 C C . LEU A 1 302 ? 15.480 3.983 -10.141 1.00 83.56 302 LEU A C 1
ATOM 2263 O O . LEU A 1 302 ? 15.461 3.663 -8.949 1.00 83.56 302 LEU A O 1
ATOM 2267 N N . SER A 1 303 ? 16.558 4.518 -10.711 1.00 78.25 303 SER A N 1
ATOM 2268 C CA . SER A 1 303 ? 17.684 5.044 -9.938 1.00 78.25 303 SER A CA 1
ATOM 2269 C C . SER A 1 303 ? 17.265 6.309 -9.190 1.00 78.25 303 SER A C 1
ATOM 2271 O O . SER A 1 303 ? 16.505 7.115 -9.729 1.00 78.25 303 SER A O 1
ATOM 2273 N N . GLY A 1 304 ? 17.814 6.532 -7.999 1.00 80.62 304 GLY A N 1
ATOM 2274 C CA . GLY A 1 304 ? 17.506 7.717 -7.202 1.00 80.62 304 GLY A CA 1
ATOM 2275 C C . GLY A 1 304 ? 16.303 7.529 -6.275 1.00 80.62 304 GLY A C 1
ATOM 2276 O O . GLY A 1 304 ? 15.836 6.410 -6.040 1.00 80.62 304 GLY A O 1
ATOM 2277 N N . ALA A 1 305 ? 15.830 8.643 -5.709 1.00 84.94 305 ALA A N 1
ATOM 2278 C CA . ALA A 1 305 ? 14.766 8.653 -4.712 1.00 84.94 305 ALA A CA 1
ATOM 2279 C C . ALA A 1 305 ? 13.414 8.319 -5.361 1.00 84.94 305 ALA A C 1
ATOM 2281 O O . ALA A 1 305 ? 12.776 9.186 -5.950 1.00 84.94 305 ALA A O 1
ATOM 2282 N N . SER A 1 306 ? 12.975 7.061 -5.323 1.00 91.19 306 SER A N 1
ATOM 2283 C CA . SER A 1 306 ? 11.773 6.597 -6.039 1.00 91.19 306 SER A CA 1
ATOM 2284 C C . SER A 1 306 ? 11.157 5.355 -5.390 1.00 91.19 306 SER A C 1
ATOM 2286 O O . SER A 1 306 ? 11.886 4.491 -4.899 1.00 91.19 306 SER A O 1
ATOM 2288 N N . ALA A 1 307 ? 9.829 5.237 -5.441 1.00 95.56 307 ALA A N 1
ATOM 2289 C CA . ALA A 1 307 ? 9.056 4.140 -4.846 1.00 95.56 307 ALA A CA 1
ATOM 2290 C C . ALA A 1 307 ? 8.033 3.575 -5.845 1.00 95.56 307 ALA A C 1
ATOM 2292 O O . ALA A 1 307 ? 7.590 4.289 -6.748 1.00 95.56 307 ALA A O 1
ATOM 2293 N N . ALA A 1 308 ? 7.704 2.287 -5.716 1.00 97.56 308 ALA A N 1
ATOM 2294 C CA . ALA A 1 308 ? 6.690 1.646 -6.550 1.00 97.56 308 ALA A CA 1
ATOM 2295 C C . ALA A 1 308 ? 5.289 2.196 -6.234 1.00 97.56 308 ALA A C 1
ATOM 2297 O O . ALA A 1 308 ? 5.040 2.711 -5.141 1.00 97.56 308 ALA A O 1
ATOM 2298 N N . VAL A 1 309 ? 4.371 2.080 -7.193 1.00 98.44 309 VAL A N 1
ATOM 2299 C CA . VAL A 1 309 ? 2.987 2.555 -7.047 1.00 98.44 309 VAL A CA 1
ATOM 2300 C C . VAL A 1 309 ? 2.007 1.545 -7.622 1.00 98.44 309 VAL A C 1
ATOM 2302 O O . VAL A 1 309 ? 2.357 0.741 -8.487 1.00 98.44 309 VAL A O 1
ATOM 2305 N N . VAL A 1 310 ? 0.758 1.622 -7.186 1.00 98.69 310 VAL A N 1
ATOM 2306 C CA . VAL A 1 310 ? -0.369 1.176 -8.006 1.00 98.69 310 VAL A CA 1
ATOM 2307 C C . VAL A 1 310 ? -0.880 2.389 -8.759 1.00 98.69 310 VAL A C 1
ATOM 2309 O O . VAL A 1 310 ? -1.105 3.440 -8.162 1.00 98.69 310 VAL A O 1
ATOM 2312 N N . SER A 1 311 ? -1.020 2.252 -10.072 1.00 98.31 311 SER A N 1
ATOM 2313 C CA . SER A 1 311 ? -1.479 3.334 -10.928 1.00 98.31 311 SER A CA 1
ATOM 2314 C C . SER A 1 311 ? -2.991 3.553 -10.827 1.00 98.31 311 SER A C 1
ATOM 2316 O O . SER A 1 311 ? -3.727 2.659 -10.416 1.00 98.31 311 SER A O 1
ATOM 2318 N N . PHE A 1 312 ? -3.475 4.714 -11.267 1.00 97.44 312 PHE A N 1
ATOM 2319 C CA . PHE A 1 312 ? -4.893 5.096 -11.255 1.00 97.44 312 PHE A CA 1
ATOM 2320 C C . PHE A 1 312 ? -5.814 4.088 -11.957 1.00 97.44 312 PHE A C 1
ATOM 2322 O O . PHE A 1 312 ? -6.994 4.001 -11.644 1.00 97.44 312 PHE A O 1
ATOM 2329 N N . ASN A 1 313 ? -5.286 3.319 -12.909 1.00 97.69 313 ASN A N 1
ATOM 2330 C CA . ASN A 1 313 ? -6.002 2.258 -13.613 1.00 97.69 313 ASN A CA 1
ATOM 2331 C C . ASN A 1 313 ? -5.830 0.873 -12.965 1.00 97.69 313 ASN A C 1
ATOM 2333 O O . ASN A 1 313 ? -6.148 -0.129 -13.596 1.00 97.69 313 ASN A O 1
ATOM 2337 N N . GLY A 1 314 ? -5.258 0.801 -11.762 1.00 98.25 314 GLY A N 1
ATOM 2338 C CA . GLY A 1 314 ? -5.039 -0.425 -11.002 1.00 98.25 314 GLY A CA 1
ATOM 2339 C C . GLY A 1 314 ? -3.808 -1.245 -11.389 1.00 98.25 314 GLY A C 1
ATOM 2340 O O . GLY A 1 314 ? -3.537 -2.264 -10.752 1.00 98.25 314 GLY A O 1
ATOM 2341 N N . ALA A 1 315 ? -3.043 -0.840 -12.404 1.00 98.25 315 ALA A N 1
ATOM 2342 C CA . ALA A 1 315 ? -1.818 -1.546 -12.763 1.00 98.25 315 ALA A CA 1
ATOM 2343 C C . ALA A 1 315 ? -0.763 -1.401 -11.654 1.00 98.25 315 ALA A C 1
ATOM 2345 O O . ALA A 1 315 ? -0.556 -0.313 -11.120 1.00 98.25 315 ALA A O 1
ATOM 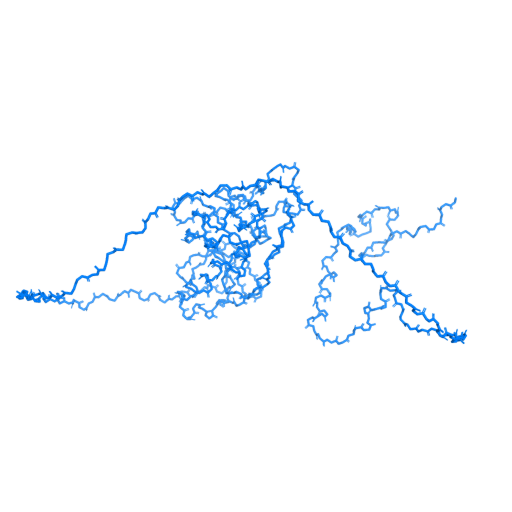2346 N N . ILE A 1 316 ? -0.046 -2.477 -11.328 1.00 98.44 316 ILE A N 1
ATOM 2347 C CA . ILE A 1 316 ? 1.089 -2.400 -10.399 1.00 98.44 316 ILE A CA 1
ATOM 2348 C C . ILE A 1 316 ? 2.282 -1.865 -11.184 1.00 98.44 316 ILE A C 1
ATOM 2350 O O . ILE A 1 316 ? 2.809 -2.566 -12.044 1.00 98.44 316 ILE A O 1
ATOM 2354 N N . ASN A 1 317 ? 2.721 -0.642 -10.910 1.00 97.00 317 ASN A N 1
ATOM 2355 C CA . ASN A 1 317 ? 3.839 -0.012 -11.598 1.00 97.00 317 ASN A CA 1
ATOM 2356 C C . ASN A 1 317 ? 5.123 -0.160 -10.770 1.00 97.00 317 ASN A C 1
ATOM 2358 O O . ASN A 1 317 ? 5.369 0.571 -9.807 1.00 97.00 317 ASN A O 1
ATOM 2362 N N . LEU A 1 318 ? 5.961 -1.116 -11.180 1.00 95.75 318 LEU A N 1
ATOM 2363 C CA . LEU A 1 318 ? 7.241 -1.399 -10.542 1.00 95.75 318 LEU A CA 1
ATOM 2364 C C . LEU A 1 318 ? 8.297 -0.357 -10.907 1.00 95.75 318 LEU A C 1
ATOM 2366 O O . LEU A 1 318 ? 9.174 -0.093 -10.084 1.00 95.75 318 LEU A O 1
ATOM 2370 N N . GLN A 1 319 ? 8.199 0.279 -12.086 1.00 93.12 319 GLN A N 1
ATOM 2371 C CA . GLN A 1 319 ? 9.040 1.440 -12.401 1.00 93.12 319 GLN A CA 1
ATOM 2372 C C . GLN A 1 319 ? 8.878 2.519 -11.345 1.00 93.12 319 GLN A C 1
ATOM 2374 O O . GLN A 1 319 ? 9.862 3.160 -10.996 1.00 93.12 319 GLN A O 1
ATOM 2379 N N . GLY A 1 320 ? 7.663 2.667 -10.818 1.00 93.62 320 GLY A N 1
ATOM 2380 C CA . GLY A 1 320 ? 7.349 3.614 -9.770 1.00 93.62 320 GLY A CA 1
ATOM 2381 C C . GLY A 1 320 ? 7.480 5.059 -10.230 1.00 93.62 320 GLY A C 1
ATOM 2382 O O . GLY A 1 320 ? 7.618 5.353 -11.419 1.00 93.62 320 GLY A O 1
ATOM 2383 N N . PHE A 1 321 ? 7.459 5.963 -9.260 1.00 94.44 321 PHE A N 1
ATOM 2384 C CA . PHE A 1 321 ? 7.645 7.390 -9.487 1.00 94.44 321 PHE A CA 1
ATOM 2385 C C . PHE A 1 321 ? 8.742 7.956 -8.603 1.00 94.44 321 PHE A C 1
ATOM 2387 O O . PHE A 1 321 ? 9.111 7.382 -7.574 1.00 94.44 321 PHE A O 1
ATOM 2394 N N . HIS A 1 322 ? 9.216 9.139 -8.992 1.00 93.25 322 HIS A N 1
ATOM 2395 C CA . HIS A 1 322 ? 10.098 9.922 -8.150 1.00 93.25 322 HIS A CA 1
ATOM 2396 C C . HIS A 1 322 ? 9.417 10.219 -6.810 1.00 93.25 322 HIS A C 1
ATOM 2398 O O . HIS A 1 322 ? 8.296 10.715 -6.768 1.00 93.25 322 HIS A O 1
ATOM 2404 N N . ALA A 1 323 ? 10.096 9.937 -5.703 1.00 91.69 323 ALA A N 1
ATOM 2405 C CA . ALA A 1 323 ? 9.512 9.927 -4.365 1.00 91.69 323 ALA A CA 1
ATOM 2406 C C . ALA A 1 323 ? 9.044 11.315 -3.884 1.00 91.69 323 ALA A C 1
ATOM 2408 O O . ALA A 1 323 ? 8.278 11.412 -2.928 1.00 91.69 323 ALA A O 1
ATOM 2409 N N . SER A 1 324 ? 9.496 12.384 -4.542 1.00 90.75 324 SER A N 1
ATOM 2410 C CA . SER A 1 324 ? 9.070 13.765 -4.290 1.00 90.75 324 SER A CA 1
ATOM 2411 C C . SER A 1 324 ? 8.022 14.293 -5.274 1.00 90.75 324 SER A C 1
ATOM 2413 O O . SER A 1 324 ? 7.743 15.490 -5.256 1.00 90.75 324 SER A O 1
ATOM 2415 N N . ILE A 1 325 ? 7.450 13.436 -6.131 1.00 91.50 325 ILE A N 1
ATOM 2416 C CA . ILE A 1 325 ? 6.363 13.833 -7.031 1.00 91.50 325 ILE A CA 1
ATOM 2417 C C . ILE A 1 325 ? 5.105 14.197 -6.231 1.00 91.50 325 ILE A C 1
ATOM 2419 O O . ILE A 1 325 ? 4.773 13.553 -5.231 1.00 91.50 325 ILE A O 1
ATOM 2423 N N . ASP A 1 326 ? 4.408 15.230 -6.690 1.00 91.31 326 ASP A N 1
ATOM 2424 C CA . ASP A 1 326 ? 3.092 15.610 -6.181 1.00 91.31 326 ASP A CA 1
ATOM 2425 C C . ASP A 1 326 ? 1.985 14.777 -6.847 1.00 91.31 326 ASP A C 1
ATOM 2427 O O . ASP A 1 326 ? 2.161 14.259 -7.948 1.00 91.31 326 ASP A O 1
ATOM 2431 N N . GLY A 1 327 ? 0.829 14.658 -6.191 1.00 91.06 327 GLY A N 1
ATOM 2432 C CA . GLY A 1 327 ? -0.361 14.019 -6.770 1.00 91.06 327 GLY A CA 1
ATOM 2433 C C . GLY A 1 327 ? -0.454 12.496 -6.623 1.00 91.06 327 GLY A C 1
ATOM 2434 O O . GLY A 1 327 ? -1.452 11.925 -7.046 1.00 91.06 327 GLY A O 1
ATOM 2435 N N . CYS A 1 328 ? 0.527 11.842 -5.992 1.00 96.62 328 CYS A N 1
ATOM 2436 C CA . CYS A 1 328 ? 0.414 10.437 -5.592 1.00 96.62 328 CYS A CA 1
ATOM 2437 C C . CYS A 1 328 ? -0.095 10.337 -4.145 1.00 96.62 328 CYS A C 1
ATOM 2439 O O . CYS A 1 328 ? 0.353 11.080 -3.263 1.00 96.62 328 CYS A O 1
ATOM 2441 N N . TYR A 1 329 ? -1.046 9.439 -3.909 1.00 98.19 329 TYR A N 1
ATOM 2442 C CA . TYR A 1 329 ? -1.791 9.340 -2.659 1.00 98.19 329 TYR A CA 1
ATOM 2443 C C . TYR A 1 329 ? -1.235 8.277 -1.716 1.00 98.19 329 TYR A C 1
ATOM 2445 O O . TYR A 1 329 ? -0.521 7.347 -2.104 1.00 98.19 329 TYR A O 1
ATOM 2453 N N . ILE A 1 330 ? -1.597 8.406 -0.443 1.00 98.19 330 ILE A N 1
ATOM 2454 C CA . ILE A 1 330 ? -1.394 7.356 0.554 1.00 98.19 330 ILE A CA 1
ATOM 2455 C C . ILE A 1 330 ? -2.659 6.511 0.710 1.00 98.19 330 ILE A C 1
ATOM 2457 O O . ILE A 1 330 ? -3.777 7.031 0.766 1.00 98.19 330 ILE A O 1
ATOM 2461 N N . ARG A 1 331 ? -2.452 5.199 0.835 1.00 98.50 331 ARG A N 1
ATOM 2462 C CA . ARG A 1 331 ? -3.487 4.216 1.161 1.00 98.50 331 ARG A CA 1
ATOM 2463 C C . ARG A 1 331 ? -3.022 3.370 2.354 1.00 98.50 331 ARG A C 1
ATOM 2465 O O . ARG A 1 331 ? -2.394 2.328 2.154 1.00 98.50 331 ARG A O 1
ATOM 2472 N N . PRO A 1 332 ? -3.206 3.867 3.589 1.00 98.69 332 PRO A N 1
ATOM 2473 C CA . PRO A 1 332 ? -2.667 3.222 4.780 1.00 98.69 332 PRO A CA 1
ATOM 2474 C C . PRO A 1 332 ? -3.273 1.846 5.032 1.00 98.69 332 PRO A C 1
ATOM 2476 O O . PRO A 1 332 ? -4.452 1.614 4.771 1.00 98.69 332 PRO A O 1
ATOM 2479 N N . ALA A 1 333 ? -2.468 0.966 5.613 1.00 98.88 333 ALA A N 1
ATOM 2480 C CA . ALA A 1 333 ? -2.858 -0.333 6.122 1.00 98.88 333 ALA A CA 1
ATOM 2481 C C . ALA A 1 333 ? -2.348 -0.526 7.555 1.00 98.88 333 ALA A C 1
ATOM 2483 O O . ALA A 1 333 ? -1.331 0.052 7.949 1.00 98.88 333 ALA A O 1
ATOM 2484 N N . LEU A 1 334 ? -3.062 -1.330 8.339 1.00 98.62 334 LEU A N 1
ATOM 2485 C CA . LEU A 1 334 ? -2.676 -1.689 9.703 1.00 98.62 334 LEU A CA 1
ATOM 2486 C C . LEU A 1 334 ? -3.253 -3.045 10.106 1.00 98.62 334 LEU A C 1
ATOM 2488 O O . LEU A 1 334 ? -4.249 -3.505 9.545 1.00 98.62 334 LEU A O 1
ATOM 2492 N N . TRP A 1 335 ? -2.640 -3.669 11.111 1.00 98.12 335 TRP A N 1
ATOM 2493 C CA . TRP A 1 335 ? -3.235 -4.808 11.801 1.00 98.12 335 TRP A CA 1
ATOM 2494 C C . TRP A 1 335 ? -4.055 -4.319 12.988 1.00 98.12 335 TRP A C 1
ATOM 2496 O O . TRP A 1 335 ? -3.536 -3.672 13.897 1.00 98.12 335 TRP A O 1
ATOM 2506 N N . LEU A 1 336 ? -5.334 -4.660 12.987 1.00 96.62 336 LEU A N 1
ATOM 2507 C CA . LEU A 1 336 ? -6.272 -4.338 14.046 1.00 96.62 336 LEU A CA 1
ATOM 2508 C C . LEU A 1 336 ? -6.454 -5.541 14.974 1.00 96.62 336 LEU A C 1
ATOM 2510 O O . LEU A 1 336 ? -6.632 -6.664 14.501 1.00 96.62 336 LEU A O 1
ATOM 2514 N N . ASP A 1 337 ? -6.431 -5.297 16.280 1.00 93.06 337 ASP A N 1
ATOM 2515 C CA . ASP A 1 337 ? -6.750 -6.247 17.348 1.00 93.06 337 ASP A CA 1
ATOM 2516 C C . ASP A 1 337 ? -8.145 -5.908 17.923 1.00 93.06 337 ASP A C 1
ATOM 2518 O O . ASP A 1 337 ? -8.269 -4.995 18.750 1.00 93.06 337 ASP A O 1
ATOM 2522 N N . PRO A 1 338 ? -9.222 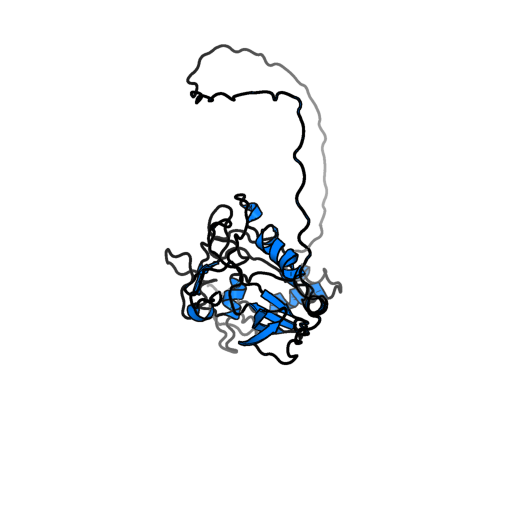-6.511 17.378 1.00 77.00 338 PRO A N 1
ATOM 2523 C CA . PRO A 1 338 ? -10.596 -6.102 17.648 1.00 77.00 338 PRO A CA 1
ATOM 2524 C C . PRO A 1 338 ? -11.139 -6.430 19.046 1.00 77.00 338 PRO A C 1
ATOM 2526 O O . PRO A 1 338 ? -10.963 -7.545 19.586 1.00 77.00 338 PRO A O 1
#